Protein AF-A0A7J9BNS8-F1 (afdb_monomer_lite)

Radius of gyration: 19.39 Å; chains: 1; bounding box: 52×42×49 Å

Secondary structure (DSSP, 8-state):
-PPP-EEEE--SSHHHHHHHHHHHHHHTTT-EEEEEEHHHHHT-SS-GGGGT--EEEE--S-TT---TTS-HHHHHHHHHHHHHHHHHHHHHHHHHTT----EEEE-S-------------S--TT-EE--TTS--EEGGGS-GGGSTT---TTTTHHHHHHHHHHHHSSS-EEEESS-HHHHHHHHTS-TT-EEEE------GGGS--

Structure (mmCIF, N/CA/C/O backbone):
data_AF-A0A7J9BNS8-F1
#
_entry.id   AF-A0A7J9BNS8-F1
#
loop_
_atom_site.group_PDB
_atom_site.id
_atom_site.type_symbol
_atom_site.label_atom_id
_atom_site.label_alt_id
_atom_site.label_comp_id
_atom_site.label_asym_id
_atom_site.label_entity_id
_atom_site.label_seq_id
_atom_site.pdbx_PDB_ins_code
_atom_site.Cartn_x
_atom_site.Cartn_y
_atom_site.Cartn_z
_atom_site.occupancy
_atom_site.B_iso_or_equiv
_atom_site.auth_seq_id
_atom_site.auth_comp_id
_atom_site.auth_asym_id
_atom_site.auth_atom_id
_atom_site.pdbx_PDB_model_num
ATOM 1 N N . PRO A 1 1 ? -11.854 -12.149 21.697 1.00 62.94 1 PRO A N 1
ATOM 2 C CA . PRO A 1 1 ? -10.986 -11.349 20.797 1.00 62.94 1 PRO A CA 1
ATOM 3 C C . PRO A 1 1 ? -11.689 -10.041 20.411 1.00 62.94 1 PRO A C 1
ATOM 5 O O . PRO A 1 1 ? -12.920 -10.038 20.406 1.00 62.94 1 PRO A O 1
ATOM 8 N N . PRO A 1 2 ? -10.952 -8.960 20.107 1.00 75.31 2 PRO A N 1
ATOM 9 C CA . PRO A 1 2 ? -11.530 -7.786 19.456 1.00 75.31 2 PRO A CA 1
ATOM 10 C C . PRO A 1 2 ? -12.045 -8.140 18.051 1.00 75.31 2 PRO A C 1
ATOM 12 O O . PRO A 1 2 ? -11.605 -9.125 17.449 1.00 75.31 2 PRO A O 1
ATOM 15 N N . SER A 1 3 ? -12.970 -7.337 17.525 1.00 88.06 3 SER A N 1
ATOM 16 C CA . SER A 1 3 ? -13.353 -7.398 16.109 1.00 88.06 3 SER A CA 1
ATOM 17 C C . SER A 1 3 ? -12.155 -7.007 15.231 1.00 88.06 3 SER A C 1
ATOM 19 O O . SER A 1 3 ? -11.457 -6.060 15.594 1.00 88.06 3 SER A O 1
ATOM 21 N N . PRO A 1 4 ? -11.901 -7.675 14.089 1.00 93.81 4 PRO A N 1
ATOM 22 C CA . PRO A 1 4 ? -10.764 -7.326 13.246 1.00 93.81 4 PRO A CA 1
ATOM 23 C C . PRO A 1 4 ? -10.885 -5.909 12.674 1.00 93.81 4 PRO A C 1
ATOM 25 O O . PRO A 1 4 ? -11.909 -5.553 12.095 1.00 93.81 4 PRO A O 1
ATOM 28 N N . HIS A 1 5 ? -9.821 -5.121 12.796 1.00 93.50 5 HIS A N 1
ATOM 29 C CA . HIS A 1 5 ? -9.731 -3.763 12.265 1.00 93.50 5 HIS A CA 1
ATOM 30 C C . HIS A 1 5 ? -8.411 -3.608 11.502 1.00 93.50 5 HIS A C 1
ATOM 32 O O . HIS A 1 5 ? -7.328 -3.769 12.065 1.00 93.50 5 HIS A O 1
ATOM 38 N N . PHE A 1 6 ? -8.516 -3.324 10.204 1.00 94.44 6 PHE A N 1
ATOM 39 C CA . PHE A 1 6 ? -7.387 -3.188 9.289 1.00 94.44 6 PHE A CA 1
ATOM 40 C C . PHE A 1 6 ? -7.019 -1.717 9.075 1.00 94.44 6 PHE A C 1
ATOM 42 O O . PHE A 1 6 ? -7.854 -0.928 8.634 1.00 94.44 6 PHE A O 1
ATOM 49 N N . LEU A 1 7 ? -5.759 -1.353 9.308 1.00 93.25 7 LEU A N 1
ATOM 50 C CA . LEU A 1 7 ? -5.202 -0.074 8.868 1.00 93.25 7 LEU A CA 1
ATOM 51 C C . LEU A 1 7 ? -4.511 -0.268 7.515 1.00 93.25 7 LEU A C 1
ATOM 53 O O . LEU A 1 7 ? -3.538 -1.014 7.411 1.00 93.25 7 LEU A O 1
ATOM 57 N N . LEU A 1 8 ? -5.017 0.394 6.477 1.00 93.06 8 LEU A N 1
ATOM 58 C CA . LEU A 1 8 ? -4.458 0.342 5.129 1.00 93.06 8 LEU A CA 1
ATOM 59 C C . LEU A 1 8 ? -3.631 1.593 4.845 1.00 93.06 8 LEU A C 1
ATOM 61 O O . LEU A 1 8 ? -4.178 2.694 4.795 1.00 93.06 8 LEU A O 1
ATOM 65 N N . VAL A 1 9 ? -2.335 1.410 4.605 1.00 90.62 9 VAL A N 1
ATOM 66 C CA . VAL A 1 9 ? -1.387 2.474 4.246 1.00 90.62 9 VAL A CA 1
ATOM 67 C C . VAL A 1 9 ? -1.033 2.336 2.764 1.00 90.62 9 VAL A C 1
ATOM 69 O O . VAL A 1 9 ? -0.726 1.236 2.306 1.00 90.62 9 VAL A O 1
ATOM 72 N N . ALA A 1 10 ? -1.034 3.426 1.996 1.00 88.50 10 ALA A N 1
ATOM 73 C CA . ALA A 1 10 ? -0.536 3.401 0.616 1.00 88.50 10 ALA A CA 1
ATOM 74 C C . ALA A 1 10 ? 0.463 4.526 0.343 1.00 88.50 10 ALA A C 1
ATOM 76 O O . ALA A 1 10 ? 0.282 5.649 0.807 1.00 88.50 10 ALA A O 1
ATOM 77 N N . SER A 1 11 ? 1.479 4.230 -0.469 1.00 83.88 11 SER A N 1
ATOM 78 C CA . SER A 1 11 ? 2.387 5.229 -1.037 1.00 83.88 11 SER A CA 1
ATOM 79 C C . SER A 1 11 ? 1.584 6.324 -1.771 1.00 83.88 11 SER A C 1
ATOM 81 O O . SER A 1 11 ? 0.593 5.990 -2.434 1.00 83.88 11 SER A O 1
ATOM 83 N N . PRO A 1 12 ? 1.968 7.615 -1.687 1.00 84.69 12 PRO A N 1
ATOM 84 C CA . PRO A 1 12 ? 1.204 8.751 -2.222 1.00 84.69 12 PRO A CA 1
ATOM 85 C C . PRO A 1 12 ? 1.279 8.890 -3.759 1.00 84.69 12 PRO A C 1
ATOM 87 O O . PRO A 1 12 ? 1.323 9.984 -4.324 1.00 84.69 12 PRO A O 1
ATOM 90 N N . ALA A 1 13 ? 1.266 7.769 -4.478 1.00 83.94 13 ALA A N 1
ATOM 91 C CA . ALA A 1 13 ? 1.253 7.690 -5.931 1.00 83.94 13 ALA A CA 1
ATOM 92 C C . ALA A 1 13 ? 0.017 6.919 -6.421 1.00 83.94 13 ALA A C 1
ATOM 94 O O . ALA A 1 13 ? -0.359 5.882 -5.875 1.00 83.94 13 ALA A O 1
ATOM 95 N N . GLN A 1 14 ? -0.607 7.408 -7.497 1.00 82.38 14 GLN A N 1
ATOM 96 C CA . GLN A 1 14 ? -1.884 6.898 -8.019 1.00 82.38 14 GLN A CA 1
ATOM 97 C C . GLN A 1 14 ? -1.873 5.387 -8.331 1.00 82.38 14 GLN A C 1
ATOM 99 O O . GLN A 1 14 ? -2.896 4.724 -8.158 1.00 82.38 14 GLN A O 1
ATOM 104 N N . GLY A 1 15 ? -0.719 4.841 -8.737 1.00 82.00 15 GLY A N 1
ATOM 105 C CA . GLY A 1 15 ? -0.524 3.407 -8.979 1.00 82.00 15 GLY A CA 1
ATOM 106 C C . GLY A 1 15 ? -0.636 2.525 -7.728 1.00 82.00 15 GLY A C 1
ATOM 107 O O . GLY A 1 15 ? -1.014 1.368 -7.855 1.00 82.00 15 GLY A O 1
ATOM 108 N N . HIS A 1 16 ? -0.392 3.071 -6.531 1.00 85.19 16 HIS A N 1
ATOM 109 C CA . HIS A 1 16 ? -0.559 2.369 -5.250 1.00 85.19 16 HIS A CA 1
ATOM 110 C C . HIS A 1 16 ? -1.925 2.676 -4.625 1.00 85.19 16 HIS A C 1
ATOM 112 O O . HIS A 1 16 ? -2.621 1.771 -4.171 1.00 85.19 16 HIS A O 1
ATOM 118 N N . ILE A 1 17 ? -2.355 3.942 -4.680 1.00 87.62 17 ILE A N 1
ATOM 119 C CA . ILE A 1 17 ? -3.649 4.390 -4.143 1.00 87.62 17 ILE A CA 1
ATOM 120 C C . ILE A 1 17 ? -4.815 3.609 -4.773 1.00 87.62 17 ILE A C 1
ATOM 122 O O . ILE A 1 17 ? -5.685 3.122 -4.054 1.00 87.62 17 ILE A O 1
ATOM 126 N N . ASN A 1 18 ? -4.848 3.453 -6.102 1.00 88.56 18 ASN A N 1
ATOM 127 C CA . ASN A 1 18 ? -6.002 2.856 -6.785 1.00 88.56 18 ASN A CA 1
ATOM 128 C C . ASN A 1 18 ? -6.234 1.362 -6.459 1.00 88.56 18 ASN A C 1
ATOM 130 O O . ASN A 1 18 ? -7.387 1.026 -6.161 1.00 88.56 18 ASN A O 1
ATOM 134 N N . PRO A 1 19 ? -5.212 0.477 -6.464 1.00 88.75 19 PRO A N 1
ATOM 135 C CA . PRO A 1 19 ? -5.347 -0.902 -5.992 1.00 88.75 19 PRO A CA 1
ATOM 136 C C . PRO A 1 19 ? -5.712 -0.992 -4.508 1.00 88.75 19 PRO A C 1
ATOM 138 O O . PRO A 1 19 ? -6.679 -1.677 -4.166 1.00 88.75 19 PRO A O 1
ATOM 141 N N . THR A 1 20 ? -5.027 -0.252 -3.623 1.00 89.50 20 THR A N 1
ATOM 142 C CA . THR A 1 20 ? -5.328 -0.279 -2.179 1.00 89.50 20 THR A CA 1
ATOM 143 C C . THR A 1 20 ? -6.756 0.196 -1.891 1.00 89.50 20 THR A C 1
ATOM 145 O O . THR A 1 20 ? -7.423 -0.379 -1.034 1.00 89.50 20 THR A O 1
ATOM 148 N N . LEU A 1 21 ? -7.291 1.154 -2.658 1.00 88.94 21 LEU A N 1
ATOM 149 C CA . LEU A 1 21 ? -8.699 1.564 -2.584 1.00 88.94 21 LEU A CA 1
ATOM 150 C C . LEU A 1 21 ? -9.697 0.520 -3.104 1.00 88.94 21 LEU A C 1
ATOM 152 O O . LEU A 1 21 ? -10.857 0.573 -2.693 1.00 88.94 21 LEU A O 1
ATOM 156 N N . GLN A 1 22 ? -9.319 -0.404 -3.997 1.00 89.88 22 GLN A N 1
ATOM 157 C CA . GLN A 1 22 ? -10.201 -1.538 -4.305 1.00 89.88 22 GLN A CA 1
ATOM 158 C C . GLN A 1 22 ? -10.144 -2.554 -3.166 1.00 89.88 22 GLN A C 1
ATOM 160 O O . GLN A 1 22 ? -11.193 -2.898 -2.629 1.00 89.88 22 GLN A O 1
ATOM 165 N N . PHE A 1 23 ? -8.940 -2.939 -2.724 1.00 91.50 23 PHE A N 1
ATOM 166 C CA . PHE A 1 23 ? -8.736 -3.865 -1.604 1.00 91.50 23 PHE A CA 1
ATOM 167 C C . PHE A 1 23 ? -9.504 -3.426 -0.346 1.00 91.50 23 PHE A C 1
ATOM 169 O O . PHE A 1 23 ? -10.253 -4.209 0.237 1.00 91.50 23 PHE A O 1
ATOM 176 N N . ALA A 1 24 ? -9.442 -2.134 -0.010 1.00 91.19 24 ALA A N 1
ATOM 177 C CA . ALA A 1 24 ? -10.189 -1.527 1.088 1.00 91.19 24 ALA A CA 1
ATOM 178 C C . ALA A 1 24 ? -11.699 -1.812 1.046 1.00 91.19 24 ALA A C 1
ATOM 180 O O . ALA A 1 24 ? -12.298 -2.073 2.088 1.00 91.19 24 ALA A O 1
ATOM 181 N N . LYS A 1 25 ? -12.326 -1.821 -0.138 1.00 89.81 25 LYS A N 1
ATOM 182 C CA . LYS A 1 25 ? -13.776 -2.055 -0.285 1.00 89.81 25 LYS A CA 1
ATOM 183 C C . LYS A 1 25 ? -14.188 -3.464 0.125 1.00 89.81 25 LYS A C 1
ATOM 185 O O . LYS A 1 25 ? -15.285 -3.635 0.653 1.00 89.81 25 LYS A O 1
ATOM 190 N N . HIS A 1 26 ? -13.310 -4.450 -0.059 1.00 90.06 26 HIS A N 1
ATOM 191 C CA . HIS A 1 26 ? -13.546 -5.819 0.401 1.00 90.06 26 HIS A CA 1
ATOM 192 C C . HIS A 1 26 ? -13.503 -5.925 1.937 1.00 90.06 26 HIS A C 1
ATOM 194 O O . HIS A 1 26 ? -14.155 -6.800 2.504 1.00 90.06 26 HIS A O 1
ATOM 200 N N . LEU A 1 27 ? -12.817 -4.998 2.619 1.00 92.00 27 LEU A N 1
ATOM 201 C CA . LEU A 1 27 ? -12.670 -4.974 4.078 1.00 92.00 27 LEU A CA 1
ATOM 202 C C . LEU A 1 27 ? -13.696 -4.085 4.814 1.00 92.00 27 LEU A C 1
ATOM 204 O O . LEU A 1 27 ? -13.803 -4.193 6.035 1.00 92.00 27 LEU A O 1
ATOM 208 N N . ILE A 1 28 ? -14.499 -3.263 4.115 1.00 91.06 28 ILE A N 1
ATOM 209 C CA . ILE A 1 28 ? -15.491 -2.340 4.729 1.00 91.06 28 ILE A CA 1
ATOM 210 C C . ILE A 1 28 ? -16.442 -3.049 5.708 1.00 91.06 28 ILE A C 1
ATOM 212 O O . ILE A 1 28 ? -16.772 -2.497 6.753 1.00 91.06 28 ILE A O 1
ATOM 216 N N . ARG A 1 29 ? -16.872 -4.279 5.398 1.00 90.06 29 ARG A N 1
ATOM 217 C CA . ARG A 1 29 ? -17.781 -5.062 6.261 1.00 90.06 29 ARG A CA 1
ATOM 218 C C . ARG A 1 29 ? -17.097 -5.756 7.442 1.00 90.06 29 ARG A C 1
ATOM 220 O O . ARG A 1 29 ? -17.798 -6.277 8.301 1.00 90.06 29 ARG A O 1
ATOM 227 N N . ILE A 1 30 ? -15.767 -5.805 7.454 1.00 91.56 30 ILE A N 1
ATOM 228 C CA . ILE A 1 30 ? -14.974 -6.430 8.517 1.00 91.56 30 ILE A CA 1
ATOM 229 C C . ILE A 1 30 ? -14.548 -5.353 9.523 1.00 91.56 30 ILE A C 1
ATOM 231 O O . ILE A 1 30 ? -14.778 -5.509 10.717 1.00 91.56 30 ILE A O 1
ATOM 235 N N . GLY A 1 31 ? -14.009 -4.242 9.015 1.00 92.38 31 GLY A N 1
ATOM 236 C CA . GLY A 1 31 ? -13.508 -3.109 9.791 1.00 92.38 31 GLY A CA 1
ATOM 237 C C . GLY A 1 31 ? -12.208 -2.601 9.175 1.00 92.38 31 GLY A C 1
ATOM 238 O O . GLY A 1 31 ? -11.206 -3.312 9.178 1.00 92.38 31 GLY A O 1
ATOM 239 N N . VAL A 1 32 ? -12.204 -1.391 8.609 1.00 94.50 32 VAL A N 1
ATOM 240 C CA . VAL A 1 32 ? -11.039 -0.867 7.879 1.00 94.50 32 VAL A CA 1
ATOM 241 C C . VAL A 1 32 ? -10.946 0.657 7.940 1.00 94.50 32 VAL A C 1
ATOM 243 O O . VAL A 1 32 ? -11.954 1.347 7.798 1.00 94.50 32 VAL A O 1
ATOM 246 N N . THR A 1 33 ? -9.726 1.169 8.080 1.00 94.25 33 THR A N 1
ATOM 247 C CA . THR A 1 33 ? -9.377 2.587 7.939 1.00 94.25 33 THR A CA 1
ATOM 248 C C . THR A 1 33 ? -8.291 2.733 6.878 1.00 94.25 33 THR A C 1
ATOM 250 O O . THR A 1 33 ? -7.272 2.050 6.943 1.00 94.25 33 THR A O 1
ATOM 253 N N . PHE A 1 34 ? -8.486 3.615 5.896 1.00 93.38 34 PHE A N 1
ATOM 254 C CA . PHE A 1 34 ? -7.457 3.957 4.909 1.00 93.38 34 PHE A CA 1
ATOM 255 C C . PHE A 1 34 ? -6.745 5.244 5.336 1.00 93.38 34 PHE A C 1
ATOM 257 O O . PHE A 1 34 ? -7.389 6.286 5.458 1.00 93.38 34 PHE A O 1
ATOM 264 N N . ILE A 1 35 ? -5.433 5.178 5.565 1.00 92.56 35 ILE A N 1
ATOM 265 C CA . ILE A 1 35 ? -4.594 6.327 5.926 1.00 92.56 35 ILE A CA 1
ATOM 266 C C . ILE A 1 35 ? -3.718 6.733 4.732 1.00 92.56 35 ILE A C 1
ATOM 268 O O . ILE A 1 35 ? -3.078 5.896 4.089 1.00 92.56 35 ILE A O 1
ATOM 272 N N . ASN A 1 36 ? -3.710 8.025 4.403 1.00 92.06 36 ASN A N 1
ATOM 273 C CA . ASN A 1 36 ? -2.843 8.597 3.368 1.00 92.06 36 ASN A CA 1
ATOM 274 C C . ASN A 1 36 ? -2.644 10.104 3.593 1.00 92.06 36 ASN A C 1
ATOM 276 O O . ASN A 1 36 ? -3.390 10.718 4.359 1.00 92.06 36 ASN A O 1
ATOM 280 N N . CYS A 1 37 ? -1.670 10.718 2.925 1.00 92.06 37 CYS A N 1
ATOM 281 C CA . CYS A 1 37 ? -1.411 12.141 3.106 1.00 92.06 37 CYS A CA 1
ATOM 282 C C . CYS A 1 37 ? -2.467 13.040 2.426 1.00 92.06 37 CYS A C 1
ATOM 284 O O . CYS A 1 37 ? -3.233 12.616 1.550 1.00 92.06 37 CYS A O 1
ATOM 286 N N . ILE A 1 38 ? -2.516 14.310 2.832 1.00 92.25 38 ILE A N 1
ATOM 287 C CA . ILE A 1 38 ? -3.419 15.323 2.264 1.00 92.25 38 ILE A CA 1
ATOM 288 C C . ILE A 1 38 ? -3.092 15.574 0.783 1.00 92.25 38 ILE A C 1
ATOM 290 O O . ILE A 1 38 ? -4.013 15.609 -0.035 1.00 92.25 38 ILE A O 1
ATOM 294 N N . SER A 1 39 ? -1.809 15.631 0.412 1.00 88.88 39 SER A N 1
ATOM 295 C CA . SER A 1 39 ? -1.375 15.812 -0.983 1.00 88.88 39 SER A CA 1
ATOM 296 C C . SER A 1 39 ? -1.878 14.682 -1.905 1.00 88.88 39 SER A C 1
ATOM 298 O O . SER A 1 39 ? -2.370 14.926 -3.013 1.00 88.88 39 SER A O 1
ATOM 300 N N . ALA A 1 40 ? -1.875 13.434 -1.421 1.00 87.19 40 ALA A N 1
ATOM 301 C CA . ALA A 1 40 ? -2.470 12.288 -2.106 1.00 87.19 40 ALA A CA 1
ATOM 302 C C . ALA A 1 40 ? -4.002 12.377 -2.177 1.00 87.19 40 ALA A C 1
ATOM 304 O O . ALA A 1 40 ? -4.585 12.044 -3.212 1.00 87.19 40 ALA A O 1
ATOM 305 N N . ARG A 1 41 ? -4.670 12.868 -1.122 1.00 83.94 41 ARG A N 1
ATOM 306 C CA . ARG A 1 41 ? -6.128 13.092 -1.115 1.00 83.94 41 ARG A CA 1
ATOM 307 C C . ARG A 1 41 ? -6.559 14.068 -2.205 1.00 83.94 41 ARG A C 1
ATOM 309 O O . ARG A 1 41 ? -7.527 13.776 -2.905 1.00 83.94 41 ARG A O 1
ATOM 316 N N . SER A 1 42 ? -5.829 15.165 -2.391 1.00 77.75 42 SER A N 1
ATOM 317 C CA . SER A 1 42 ? -6.083 16.160 -3.445 1.00 77.75 42 SER A CA 1
ATOM 318 C C . SER A 1 42 ? -5.973 15.584 -4.865 1.00 77.75 42 SER A C 1
ATOM 320 O O . SER A 1 42 ? -6.545 16.133 -5.804 1.00 77.75 42 SER A O 1
ATOM 322 N N . ARG A 1 43 ? -5.293 14.440 -5.030 1.00 76.00 43 ARG A N 1
ATOM 323 C CA . ARG A 1 43 ? -5.125 13.718 -6.304 1.00 76.00 43 ARG A CA 1
ATOM 324 C C . ARG A 1 43 ? -6.146 12.588 -6.515 1.00 76.00 43 ARG A C 1
ATOM 326 O O . ARG A 1 43 ? -6.147 11.962 -7.574 1.00 76.00 43 ARG A O 1
ATOM 333 N N . MET A 1 44 ? -7.030 12.314 -5.550 1.00 78.06 44 MET A N 1
ATOM 334 C CA . MET A 1 44 ? -8.083 11.299 -5.682 1.00 78.06 44 MET A CA 1
ATOM 335 C C . MET A 1 44 ? -9.333 11.870 -6.367 1.00 78.06 44 MET A C 1
ATOM 337 O O . MET A 1 44 ? -10.025 12.719 -5.814 1.00 78.06 44 MET A O 1
ATOM 341 N N . THR A 1 45 ? -9.699 11.331 -7.536 1.00 70.12 45 THR A N 1
ATOM 342 C CA . THR A 1 45 ? -10.893 11.762 -8.302 1.00 70.12 45 THR A CA 1
ATOM 343 C C . THR A 1 45 ? -12.229 11.494 -7.597 1.00 70.12 45 THR A C 1
ATOM 345 O O . THR A 1 45 ? -13.263 12.019 -8.011 1.00 70.12 45 THR A O 1
ATOM 348 N N . LYS A 1 46 ? -12.228 10.679 -6.534 1.00 69.56 46 LYS A N 1
ATOM 349 C CA . LYS A 1 46 ? -13.354 10.463 -5.617 1.00 69.56 46 LYS A CA 1
ATOM 350 C C . LYS A 1 46 ? -12.812 10.366 -4.191 1.00 69.56 46 LYS A C 1
ATOM 352 O O . LYS A 1 46 ? -11.951 9.535 -3.922 1.00 69.56 46 LYS A O 1
ATOM 357 N N . VAL A 1 47 ? -13.335 11.177 -3.270 1.00 66.31 47 VAL A N 1
ATOM 358 C CA . VAL A 1 47 ? -12.950 11.124 -1.846 1.00 66.31 47 VAL A CA 1
ATOM 359 C C . VAL A 1 47 ? -13.380 9.769 -1.255 1.00 66.31 47 VAL A C 1
ATOM 361 O O . VAL A 1 47 ? -14.560 9.434 -1.393 1.00 66.31 47 VAL A O 1
ATOM 364 N N . PRO A 1 48 ? -12.508 8.991 -0.579 1.00 69.75 48 PRO A N 1
ATOM 365 C CA . PRO A 1 48 ? -12.847 7.629 -0.136 1.00 69.75 48 PRO A CA 1
ATOM 366 C C . PRO A 1 48 ? -14.041 7.561 0.826 1.00 69.75 48 PRO A C 1
ATOM 368 O O . PRO A 1 48 ? -14.873 6.659 0.727 1.00 69.75 48 PRO A O 1
ATOM 371 N N . THR A 1 49 ? -14.198 8.577 1.680 1.00 66.62 49 THR A N 1
ATOM 372 C CA . THR A 1 49 ? -15.323 8.727 2.620 1.00 66.62 49 THR A CA 1
ATOM 373 C C . THR A 1 49 ? -16.689 8.653 1.927 1.00 66.62 49 THR A C 1
ATOM 375 O O . THR A 1 49 ? -17.636 8.106 2.486 1.00 66.62 49 THR A O 1
ATOM 378 N N . ALA A 1 50 ? -16.793 9.115 0.674 1.00 61.91 50 ALA A N 1
ATOM 379 C CA . ALA A 1 50 ? -18.026 9.050 -0.114 1.00 61.91 50 ALA A CA 1
ATOM 380 C C . ALA A 1 50 ? -18.378 7.629 -0.615 1.00 61.91 50 ALA A C 1
ATOM 382 O O . ALA A 1 50 ? -19.400 7.451 -1.269 1.00 61.91 50 ALA A O 1
ATOM 383 N N . GLN A 1 51 ? -17.540 6.620 -0.348 1.00 71.50 51 GLN A N 1
ATOM 384 C CA . GLN A 1 51 ? -17.843 5.196 -0.559 1.00 71.50 51 GLN A CA 1
ATOM 385 C C . GLN A 1 51 ? -18.061 4.431 0.763 1.00 71.50 51 GLN A C 1
ATOM 387 O O . GLN A 1 51 ? -18.094 3.203 0.751 1.00 71.50 51 GLN A O 1
ATOM 392 N N . GLY A 1 52 ? -18.186 5.124 1.902 1.00 82.31 52 GLY A N 1
ATOM 393 C CA . GLY A 1 52 ? -18.310 4.484 3.218 1.00 82.31 52 GLY A CA 1
ATOM 394 C C . GLY A 1 52 ? -17.002 3.891 3.757 1.00 82.31 52 GLY A C 1
ATOM 395 O O . GLY A 1 52 ? -17.036 3.124 4.712 1.00 82.31 52 GLY A O 1
ATOM 396 N N . LEU A 1 53 ? -15.860 4.243 3.158 1.00 88.38 53 LEU A N 1
ATOM 397 C CA . LEU A 1 53 ? -14.522 3.885 3.628 1.00 88.38 53 LEU A CA 1
ATOM 398 C C . LEU A 1 53 ? -13.993 4.996 4.556 1.00 88.38 53 LEU A C 1
ATOM 400 O O . LEU A 1 53 ? -13.789 6.118 4.074 1.00 88.38 53 LEU A O 1
ATOM 404 N N . PRO A 1 54 ? -13.761 4.730 5.857 1.00 91.25 54 PRO A N 1
ATOM 405 C CA . PRO A 1 54 ? -13.084 5.668 6.746 1.00 91.25 54 PRO A CA 1
ATOM 406 C C . PRO A 1 54 ? -11.734 6.092 6.164 1.00 91.25 54 PRO A C 1
ATOM 408 O O . PRO A 1 54 ? -10.924 5.250 5.769 1.00 91.25 54 PRO A O 1
ATOM 411 N N . PHE A 1 55 ? -11.511 7.405 6.091 1.00 90.81 55 PHE A N 1
ATOM 412 C CA . PHE A 1 55 ? -10.285 7.987 5.557 1.00 90.81 55 PHE A CA 1
ATOM 413 C C . PHE A 1 55 ? -9.626 8.885 6.595 1.00 90.81 55 PHE A C 1
ATOM 415 O O . PHE A 1 55 ? -10.247 9.845 7.057 1.00 90.81 55 PHE A O 1
ATOM 422 N N . LEU A 1 56 ? -8.369 8.587 6.905 1.00 92.38 56 LEU A N 1
ATOM 423 C CA . LEU A 1 56 ? -7.539 9.345 7.826 1.00 92.38 56 LEU A CA 1
ATOM 424 C C . LEU A 1 56 ? -6.484 10.134 7.027 1.00 92.38 56 LEU A C 1
ATOM 426 O O . LEU A 1 56 ? -5.514 9.540 6.552 1.00 92.38 56 LEU A O 1
ATOM 430 N N . PRO A 1 57 ? -6.669 11.452 6.827 1.00 93.50 57 PRO A N 1
ATOM 431 C CA . PRO A 1 57 ? -5.632 12.309 6.268 1.00 93.50 57 PRO A CA 1
ATOM 432 C C . PRO A 1 57 ? -4.529 12.575 7.302 1.00 93.50 57 PRO A C 1
ATOM 434 O O . PRO A 1 57 ? -4.831 12.840 8.463 1.00 93.50 57 PRO A O 1
ATOM 437 N N . PHE A 1 58 ? -3.275 12.619 6.858 1.00 94.56 58 PHE A N 1
ATOM 438 C CA . PHE A 1 58 ? -2.166 13.227 7.606 1.00 94.56 58 PHE A CA 1
ATOM 439 C C . PHE A 1 58 ? -1.389 14.214 6.723 1.00 94.56 58 PHE A C 1
ATOM 441 O O . PHE A 1 58 ? -1.510 14.175 5.500 1.00 94.56 58 PHE A O 1
ATOM 448 N N . SER A 1 59 ? -0.611 15.116 7.321 1.00 95.19 59 SER A N 1
ATOM 449 C CA . SER A 1 59 ? 0.258 16.015 6.550 1.00 95.19 59 SER A CA 1
ATOM 450 C C . SER A 1 59 ? 1.542 15.289 6.153 1.00 95.19 59 SER A C 1
ATOM 452 O O . SER A 1 59 ? 2.169 14.691 7.022 1.00 95.19 59 SER A O 1
ATOM 454 N N . ASP A 1 60 ? 1.974 15.352 4.892 1.00 93.06 60 ASP A N 1
ATOM 455 C CA . ASP A 1 60 ? 3.325 14.903 4.490 1.00 93.06 60 ASP A CA 1
ATOM 456 C C . ASP A 1 60 ? 4.359 16.045 4.506 1.00 93.06 60 ASP A C 1
ATOM 458 O O . ASP A 1 60 ? 5.521 15.839 4.171 1.00 93.06 60 ASP A O 1
ATOM 462 N N . GLY A 1 61 ? 3.949 17.242 4.944 1.00 94.25 61 GLY A N 1
ATOM 463 C CA . GLY A 1 61 ? 4.737 18.475 4.868 1.00 94.25 61 GLY A CA 1
ATOM 464 C C . GLY A 1 61 ? 4.627 19.192 3.518 1.00 94.25 61 GLY A C 1
ATOM 465 O O . GLY A 1 61 ? 5.085 20.324 3.402 1.00 94.25 61 GLY A O 1
ATOM 466 N N . TYR A 1 62 ? 3.986 18.566 2.526 1.00 93.75 62 TYR A N 1
ATOM 467 C CA . TYR A 1 62 ? 3.869 19.019 1.141 1.00 93.75 62 TYR A CA 1
ATOM 468 C C . TYR A 1 62 ? 2.400 18.939 0.696 1.00 93.75 62 TYR A C 1
ATOM 470 O O . TYR A 1 62 ? 2.079 18.439 -0.382 1.00 93.75 62 TYR A O 1
ATOM 478 N N . ASP A 1 63 ? 1.488 19.426 1.542 1.00 92.62 63 ASP A N 1
ATOM 479 C CA . ASP A 1 63 ? 0.042 19.201 1.409 1.00 92.62 63 ASP A CA 1
ATOM 480 C C . ASP A 1 63 ? -0.571 19.817 0.130 1.00 92.62 63 ASP A C 1
ATOM 482 O O . ASP A 1 63 ? -1.544 19.278 -0.405 1.00 92.62 63 ASP A O 1
ATOM 486 N N . ASP A 1 64 ? 0.050 20.874 -0.410 1.00 90.19 64 ASP A N 1
ATOM 487 C CA . ASP A 1 64 ? -0.260 21.486 -1.717 1.00 90.19 64 ASP A CA 1
ATOM 488 C C . ASP A 1 64 ? 0.307 20.701 -2.929 1.00 90.19 64 ASP A C 1
ATOM 490 O O . ASP A 1 64 ? -0.037 20.976 -4.081 1.00 90.19 64 ASP A O 1
ATOM 494 N N . GLY A 1 65 ? 1.143 19.688 -2.681 1.00 88.31 65 GLY A N 1
ATOM 495 C CA . GLY A 1 65 ? 1.734 18.776 -3.662 1.00 88.31 65 GLY A CA 1
ATOM 496 C C . GLY A 1 65 ? 3.214 19.040 -3.969 1.00 88.31 65 GLY A C 1
ATOM 497 O O . GLY A 1 65 ? 3.617 20.170 -4.233 1.00 88.31 65 GLY A O 1
ATOM 498 N N . PHE A 1 66 ? 4.005 17.961 -4.009 1.00 88.94 66 PHE A N 1
ATOM 499 C CA . PHE A 1 66 ? 5.424 17.956 -4.391 1.00 88.94 66 PHE A CA 1
ATOM 500 C C . PHE A 1 66 ? 5.662 18.492 -5.817 1.00 88.94 66 PHE A C 1
ATOM 502 O O . PHE A 1 66 ? 4.986 18.086 -6.769 1.00 88.94 66 PHE A O 1
ATOM 509 N N . GLN A 1 67 ? 6.658 19.364 -5.972 1.00 89.44 67 GLN A N 1
ATOM 510 C CA . GLN A 1 67 ? 7.030 20.044 -7.215 1.00 89.44 67 GLN A CA 1
ATOM 511 C C . GLN A 1 67 ? 8.379 19.556 -7.763 1.00 89.44 67 GLN A C 1
ATOM 513 O O . GLN A 1 67 ? 9.260 19.126 -7.030 1.00 89.44 67 GLN A O 1
ATOM 518 N N . LEU A 1 68 ? 8.614 19.728 -9.071 1.00 84.38 68 LEU A N 1
ATOM 519 C CA . LEU A 1 68 ? 9.869 19.331 -9.746 1.00 84.38 68 LEU A CA 1
ATOM 520 C C . LEU A 1 68 ? 11.155 20.030 -9.245 1.00 84.38 68 LEU A C 1
ATOM 522 O O . LEU A 1 68 ? 12.239 19.733 -9.742 1.00 84.38 68 LEU A O 1
ATOM 526 N N . ARG A 1 69 ? 11.031 21.008 -8.343 1.00 88.69 69 ARG A N 1
ATOM 527 C CA . ARG A 1 69 ? 12.136 21.793 -7.767 1.00 88.69 69 ARG A CA 1
ATOM 528 C C . ARG A 1 69 ? 12.471 21.376 -6.337 1.00 88.69 69 ARG A C 1
ATOM 530 O O . ARG A 1 69 ? 13.447 21.881 -5.790 1.00 88.69 69 ARG A O 1
ATOM 537 N N . ASP A 1 70 ? 11.641 20.528 -5.744 1.00 90.00 70 ASP A N 1
ATOM 538 C CA . ASP A 1 70 ? 11.699 20.206 -4.331 1.00 90.00 70 ASP A CA 1
ATOM 539 C C . ASP A 1 70 ? 12.763 19.140 -4.064 1.00 90.00 70 ASP A C 1
ATOM 541 O O . ASP A 1 70 ? 13.013 18.255 -4.886 1.00 90.00 70 ASP A O 1
ATOM 545 N N . ASP A 1 71 ? 13.380 19.215 -2.888 1.00 90.12 71 ASP A N 1
ATOM 546 C CA . ASP A 1 71 ? 14.309 18.192 -2.424 1.00 90.12 71 ASP A CA 1
ATOM 547 C C . ASP A 1 71 ? 13.538 16.888 -2.145 1.00 90.12 71 ASP A C 1
ATOM 549 O O . ASP A 1 71 ? 12.671 16.825 -1.267 1.00 90.12 71 ASP A O 1
ATOM 553 N N . ILE A 1 72 ? 13.832 15.854 -2.937 1.00 85.25 72 ILE A N 1
ATOM 554 C CA . ILE A 1 72 ? 13.163 14.553 -2.860 1.00 85.25 72 ILE A CA 1
ATOM 555 C C . ILE A 1 72 ? 13.575 13.751 -1.623 1.00 85.25 72 ILE A C 1
ATOM 557 O O . ILE A 1 72 ? 12.752 13.015 -1.080 1.00 85.25 72 ILE A O 1
ATOM 561 N N . ASP A 1 73 ? 14.803 13.924 -1.133 1.00 84.62 73 ASP A N 1
ATOM 562 C CA . ASP A 1 73 ? 15.280 13.240 0.067 1.00 84.62 73 ASP A CA 1
ATOM 563 C C . ASP A 1 73 ? 14.678 13.904 1.319 1.00 84.62 73 ASP A C 1
ATOM 565 O O . ASP A 1 73 ? 14.275 13.214 2.261 1.00 84.62 73 ASP A O 1
ATOM 569 N N . HIS A 1 74 ? 14.484 15.231 1.298 1.00 89.75 74 HIS A N 1
ATOM 570 C CA . HIS A 1 74 ? 13.699 15.936 2.317 1.00 89.75 74 HIS A CA 1
ATOM 571 C C . HIS A 1 74 ? 12.218 15.522 2.301 1.00 89.75 74 HIS A C 1
ATOM 573 O O . HIS A 1 74 ? 11.677 15.203 3.362 1.00 89.75 74 HIS A O 1
ATOM 579 N N . TYR A 1 75 ? 11.586 15.445 1.121 1.00 89.31 75 TYR A N 1
ATOM 580 C CA . TYR A 1 75 ? 10.201 14.976 0.973 1.00 89.31 75 TYR A CA 1
ATOM 581 C C . TYR A 1 75 ? 10.003 13.572 1.552 1.00 89.31 75 TYR A C 1
ATOM 583 O O . TYR A 1 75 ? 9.115 13.354 2.377 1.00 89.31 75 TYR A O 1
ATOM 591 N N . LEU A 1 76 ? 10.859 12.619 1.169 1.00 85.38 76 LEU A N 1
ATOM 592 C CA . LEU A 1 76 ? 10.792 11.243 1.664 1.00 85.38 76 LEU A CA 1
ATOM 593 C C . LEU A 1 76 ? 11.044 11.165 3.180 1.00 85.38 76 LEU A C 1
ATOM 595 O O . LEU A 1 76 ? 10.422 10.345 3.858 1.00 85.38 76 LEU A O 1
ATOM 599 N N . SER A 1 77 ? 11.901 12.033 3.728 1.00 86.62 77 SER A N 1
ATOM 600 C CA . SER A 1 77 ? 12.154 12.131 5.170 1.00 86.62 77 SER A CA 1
ATOM 601 C C . SER A 1 77 ? 10.932 12.642 5.949 1.00 86.62 77 SER A C 1
ATOM 603 O O . SER A 1 77 ? 10.501 11.993 6.906 1.00 86.62 77 SER A O 1
ATOM 605 N N . GLU A 1 78 ? 10.310 13.744 5.516 1.00 92.38 78 GLU A N 1
ATOM 606 C CA . GLU A 1 78 ? 9.114 14.298 6.172 1.00 92.38 78 GLU A CA 1
ATOM 607 C C . GLU A 1 78 ? 7.893 13.379 6.027 1.00 92.38 78 GLU A C 1
ATOM 609 O O . GLU A 1 78 ? 7.194 13.144 7.017 1.00 92.38 78 GLU A O 1
ATOM 614 N N . LEU A 1 79 ? 7.691 12.767 4.854 1.00 89.94 79 LEU A N 1
ATOM 615 C CA . LEU A 1 79 ? 6.671 11.737 4.633 1.00 89.94 79 LEU A CA 1
ATOM 616 C C . LEU A 1 79 ? 6.863 10.545 5.588 1.00 89.94 79 LEU A C 1
ATOM 618 O O . LEU A 1 79 ? 5.896 10.086 6.203 1.00 89.94 79 LEU A O 1
ATOM 622 N N . ARG A 1 80 ? 8.105 10.062 5.764 1.00 85.19 80 ARG A N 1
ATOM 623 C CA . ARG A 1 80 ? 8.431 8.963 6.692 1.00 85.19 80 ARG A CA 1
ATOM 624 C C . ARG A 1 80 ? 8.180 9.357 8.147 1.00 85.19 80 ARG A C 1
ATOM 626 O O . ARG A 1 80 ? 7.624 8.555 8.898 1.00 85.19 80 ARG A O 1
ATOM 633 N N . ARG A 1 81 ? 8.591 10.562 8.553 1.00 91.38 81 ARG A N 1
ATOM 634 C CA . ARG A 1 81 ? 8.455 11.054 9.931 1.00 91.38 81 ARG A CA 1
ATOM 635 C C . ARG A 1 81 ? 6.983 11.255 10.302 1.00 91.38 81 ARG A C 1
ATOM 637 O O . ARG A 1 81 ? 6.496 10.606 11.225 1.00 91.38 81 ARG A O 1
ATOM 644 N N . ARG A 1 82 ? 6.260 12.068 9.528 1.00 93.69 82 ARG A N 1
ATOM 645 C CA . ARG A 1 82 ? 4.850 12.410 9.781 1.00 93.69 82 ARG A CA 1
ATOM 646 C C . ARG A 1 82 ? 3.915 11.217 9.598 1.00 93.69 82 ARG A C 1
ATOM 648 O O . ARG A 1 82 ? 2.950 11.076 10.342 1.00 93.69 82 ARG A O 1
ATOM 655 N N . GLY A 1 83 ? 4.228 10.316 8.663 1.00 90.19 83 GLY A N 1
ATOM 656 C CA . GLY A 1 83 ? 3.508 9.053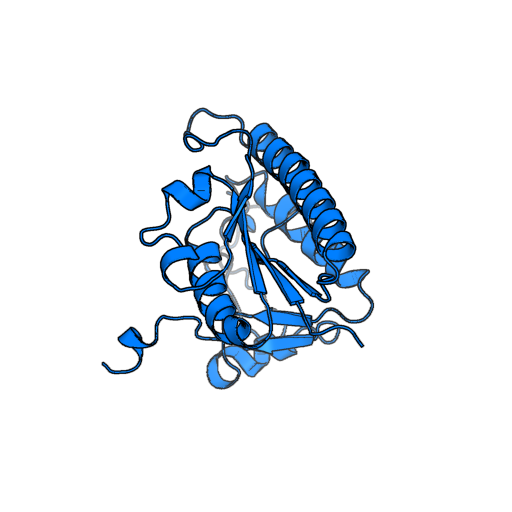 8.505 1.00 90.19 83 GLY A CA 1
ATOM 657 C C . GLY A 1 83 ? 3.630 8.150 9.736 1.00 90.19 83 GLY A C 1
ATOM 658 O O . GLY A 1 83 ? 2.628 7.599 10.186 1.00 90.19 83 GLY A O 1
ATOM 659 N N . LYS A 1 84 ? 4.827 8.036 10.334 1.00 90.38 84 LYS A N 1
ATOM 660 C CA . LYS A 1 84 ? 5.019 7.293 11.594 1.00 90.38 84 LYS A CA 1
ATOM 661 C C . LYS A 1 84 ? 4.287 7.943 12.770 1.00 90.38 84 LYS A C 1
ATOM 663 O O . LYS A 1 84 ? 3.665 7.224 13.547 1.00 90.38 84 LYS A O 1
ATOM 668 N N . GLU A 1 85 ? 4.336 9.269 12.880 1.00 92.00 85 GLU A N 1
ATOM 669 C CA . GLU A 1 85 ? 3.617 10.037 13.908 1.00 92.00 85 GLU A CA 1
ATOM 670 C C . GLU A 1 85 ? 2.102 9.788 13.818 1.00 92.00 85 GLU A C 1
ATOM 672 O O . GLU A 1 85 ? 1.517 9.254 14.759 1.00 92.00 85 GLU A O 1
ATOM 677 N N . ALA A 1 86 ? 1.492 10.029 12.653 1.00 93.31 86 ALA A N 1
ATOM 678 C CA . ALA A 1 86 ? 0.052 9.858 12.446 1.00 93.31 86 ALA A CA 1
ATOM 679 C C . ALA A 1 86 ? -0.436 8.405 12.619 1.00 93.31 86 ALA A C 1
ATOM 681 O O . ALA A 1 86 ? -1.537 8.180 13.124 1.00 93.31 86 ALA A O 1
ATOM 682 N N . ILE A 1 87 ? 0.371 7.405 12.235 1.00 93.50 87 ILE A N 1
ATOM 683 C CA . ILE A 1 87 ? 0.057 5.993 12.506 1.00 93.50 87 ILE A CA 1
ATOM 684 C C . ILE A 1 87 ? 0.101 5.721 14.015 1.00 93.50 87 ILE A C 1
ATOM 686 O O . ILE A 1 87 ? -0.835 5.128 14.542 1.00 93.50 87 ILE A O 1
ATOM 690 N N . SER A 1 88 ? 1.142 6.168 14.723 1.00 92.44 88 SER A N 1
ATOM 691 C CA . SER A 1 88 ? 1.292 5.951 16.171 1.00 92.44 88 SER A CA 1
ATOM 692 C C . SER A 1 88 ? 0.160 6.602 16.981 1.00 92.44 88 SER A C 1
ATOM 694 O O . SER A 1 88 ? -0.436 5.971 17.860 1.00 92.44 88 SER A O 1
ATOM 696 N N . GLU A 1 89 ? -0.199 7.840 16.634 1.00 94.00 89 GLU A N 1
ATOM 697 C CA . GLU A 1 89 ? -1.331 8.565 17.219 1.00 94.00 89 GLU A CA 1
ATOM 698 C C . GLU A 1 89 ? -2.658 7.832 16.980 1.00 94.00 89 GLU A C 1
ATOM 700 O O . GLU A 1 89 ? -3.433 7.646 17.921 1.00 94.00 89 GLU A O 1
ATOM 705 N N . PHE A 1 90 ? -2.903 7.350 15.756 1.00 94.44 90 PHE A N 1
ATOM 706 C CA . PHE A 1 90 ? -4.127 6.616 15.428 1.00 94.44 90 PHE A CA 1
ATOM 707 C C . PHE A 1 90 ? -4.215 5.244 16.100 1.00 94.44 90 PHE A C 1
ATOM 709 O O . PHE A 1 90 ? -5.279 4.880 16.592 1.00 94.44 90 PHE A O 1
ATOM 716 N N . LEU A 1 91 ? -3.120 4.480 16.165 1.00 92.25 91 LEU A N 1
ATOM 717 C CA . LEU A 1 91 ? -3.093 3.214 16.905 1.00 92.25 91 LEU A CA 1
ATOM 718 C C . LEU A 1 91 ? -3.460 3.454 18.377 1.00 92.25 91 LEU A C 1
ATOM 720 O O . LEU A 1 91 ? -4.310 2.755 18.929 1.00 92.25 91 LEU A O 1
ATOM 724 N N . THR A 1 92 ? -2.893 4.506 18.972 1.00 95.00 92 THR A N 1
ATOM 725 C CA . THR A 1 92 ? -3.163 4.908 20.358 1.00 95.00 92 THR A CA 1
ATOM 726 C C . THR A 1 92 ? -4.613 5.360 20.560 1.00 95.00 92 THR A C 1
ATOM 728 O O . THR A 1 92 ? -5.243 4.970 21.543 1.00 95.00 92 THR A O 1
ATOM 731 N N . SER A 1 93 ? -5.192 6.163 19.659 1.00 95.38 93 SER A N 1
ATOM 732 C CA . SER A 1 93 ? -6.594 6.591 19.793 1.00 95.38 93 SER A CA 1
ATOM 733 C C . SER A 1 93 ? -7.577 5.443 19.550 1.00 95.38 93 SER A C 1
ATOM 735 O O . SER A 1 93 ? -8.554 5.312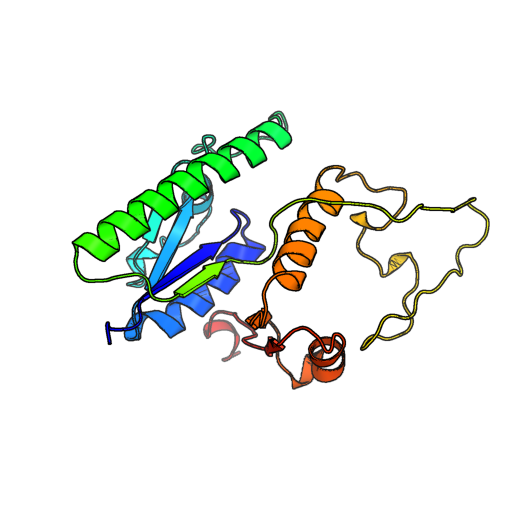 20.284 1.00 95.38 93 SER A O 1
ATOM 737 N N . SER A 1 94 ? -7.295 4.563 18.586 1.00 92.31 94 SER A N 1
ATOM 738 C CA . SER A 1 94 ? -8.165 3.441 18.226 1.00 92.31 94 SER A CA 1
ATOM 739 C C . SER A 1 94 ? -8.203 2.350 19.307 1.00 92.31 94 SER A C 1
ATOM 741 O O . SER A 1 94 ? -9.265 1.775 19.550 1.00 92.31 94 SER A O 1
ATOM 743 N N . GLU A 1 95 ? -7.096 2.125 20.024 1.00 92.75 95 GLU A N 1
ATOM 744 C CA . GLU A 1 95 ? -7.062 1.314 21.254 1.00 92.75 95 GLU A CA 1
ATOM 745 C C . GLU A 1 95 ? -7.929 1.947 22.359 1.00 92.75 95 GLU A C 1
ATOM 747 O O . GLU A 1 95 ? -8.829 1.298 22.891 1.00 92.75 95 GLU A O 1
ATOM 752 N N . ASN A 1 96 ? -7.736 3.243 22.646 1.00 95.19 96 ASN A N 1
ATOM 753 C CA . ASN A 1 96 ? -8.503 3.972 23.668 1.00 95.19 96 ASN A CA 1
ATOM 754 C C . ASN A 1 96 ? -10.015 4.060 23.360 1.00 95.19 96 ASN A C 1
ATOM 756 O O . ASN A 1 96 ? -10.829 4.131 24.280 1.00 95.19 96 ASN A O 1
ATOM 760 N N . GLU A 1 97 ? -10.412 4.023 22.085 1.00 94.06 97 GLU A N 1
ATOM 761 C CA . GLU A 1 97 ? -11.813 3.918 21.645 1.00 94.06 97 GLU A CA 1
ATOM 762 C C . GLU A 1 97 ? -12.404 2.495 21.747 1.00 94.06 97 GLU A C 1
ATOM 764 O O . GLU A 1 97 ? -13.581 2.297 21.429 1.00 94.06 97 GLU A O 1
ATOM 769 N N . GLY A 1 98 ? -11.618 1.491 22.150 1.00 93.00 98 GLY A N 1
ATOM 770 C CA . GLY A 1 98 ? -12.038 0.086 22.197 1.00 93.00 98 GLY A CA 1
ATOM 771 C C . GLY A 1 98 ? -12.181 -0.568 20.816 1.00 93.00 98 GLY A C 1
ATOM 772 O O . GLY A 1 98 ? -12.930 -1.536 20.668 1.00 93.00 98 GLY A O 1
ATOM 773 N N . LYS A 1 99 ? -11.488 -0.043 19.796 1.00 92.00 99 LYS A N 1
ATOM 774 C CA . LYS A 1 99 ? -11.503 -0.516 18.397 1.00 92.00 99 LYS A CA 1
ATOM 775 C C . LYS A 1 99 ? -10.077 -0.825 17.894 1.00 92.00 99 LYS A C 1
ATOM 777 O O . LYS A 1 99 ? -9.724 -0.378 16.800 1.00 92.00 99 LYS A O 1
ATOM 782 N N . PRO A 1 100 ? -9.247 -1.554 18.662 1.00 93.19 100 PRO A N 1
ATOM 783 C CA . PRO A 1 100 ? -7.819 -1.693 18.387 1.00 93.19 100 PRO A CA 1
ATOM 784 C C . PRO A 1 100 ? -7.552 -2.207 16.970 1.00 93.19 100 PRO A C 1
ATOM 786 O O . PRO A 1 100 ? -8.215 -3.132 16.498 1.00 93.19 100 PRO A O 1
ATOM 789 N N . VAL A 1 101 ? -6.569 -1.615 16.290 1.00 91.44 101 VAL A N 1
ATOM 790 C CA . VAL A 1 101 ? -6.126 -2.072 14.966 1.00 91.44 101 VAL A CA 1
ATOM 791 C C . VAL A 1 101 ? -5.456 -3.435 15.122 1.00 91.44 101 VAL A C 1
ATOM 793 O O . VAL A 1 101 ? -4.406 -3.561 15.744 1.00 91.44 101 VAL A O 1
ATOM 796 N N . THR A 1 102 ? -6.058 -4.469 14.539 1.00 91.44 102 THR A N 1
ATOM 797 C CA . THR A 1 102 ? -5.583 -5.857 14.646 1.00 91.44 102 THR A CA 1
ATOM 798 C C . THR A 1 102 ? -4.630 -6.255 13.520 1.00 91.44 102 THR A C 1
ATOM 800 O O . THR A 1 102 ? -4.049 -7.335 13.564 1.00 91.44 102 THR A O 1
ATOM 803 N N . CYS A 1 103 ? -4.528 -5.445 12.463 1.00 90.00 103 CYS A N 1
ATOM 804 C CA . CYS A 1 103 ? -3.655 -5.691 11.318 1.00 90.00 103 CYS A CA 1
ATOM 805 C C . CYS A 1 103 ? -3.336 -4.372 10.600 1.00 90.00 103 CYS A C 1
ATOM 807 O O . CYS A 1 103 ? -4.235 -3.567 10.354 1.00 90.00 103 CYS A O 1
ATOM 809 N N . ILE A 1 104 ? -2.074 -4.171 10.222 1.00 88.06 104 ILE A N 1
ATOM 810 C CA . ILE A 1 104 ? -1.658 -3.100 9.312 1.00 88.06 104 ILE A CA 1
ATOM 811 C C . ILE A 1 104 ? -1.265 -3.757 7.988 1.00 88.06 104 ILE A C 1
ATOM 813 O O . ILE A 1 104 ? -0.487 -4.708 7.983 1.00 88.06 104 ILE A O 1
ATOM 817 N N . VAL A 1 105 ? -1.782 -3.249 6.870 1.00 86.50 105 VAL A N 1
ATOM 818 C CA . VAL A 1 105 ? -1.356 -3.649 5.522 1.00 86.50 105 VAL A CA 1
ATOM 819 C C . VAL A 1 105 ? -0.882 -2.398 4.800 1.00 86.50 105 VAL A C 1
ATOM 821 O O . VAL A 1 105 ? -1.638 -1.440 4.637 1.00 86.50 105 VAL A O 1
ATOM 824 N N . TYR A 1 106 ? 0.374 -2.396 4.369 1.00 81.44 106 TYR A N 1
ATOM 825 C CA . TYR A 1 106 ? 0.993 -1.272 3.678 1.00 81.44 106 TYR A CA 1
ATOM 826 C C . TYR A 1 106 ? 1.347 -1.649 2.237 1.00 81.44 106 TYR A C 1
ATOM 828 O O . TYR A 1 106 ? 1.749 -2.777 1.957 1.00 81.44 106 TYR A O 1
ATOM 836 N N . SER A 1 107 ? 1.190 -0.715 1.297 1.00 70.75 107 SER A N 1
ATOM 837 C CA . SER A 1 107 ? 1.628 -0.944 -0.082 1.00 70.75 107 SER A CA 1
ATOM 838 C C . SER A 1 107 ? 3.155 -1.013 -0.145 1.00 70.75 107 SER A C 1
ATOM 840 O O . SER A 1 107 ? 3.821 -0.055 0.261 1.00 70.75 107 SER A O 1
ATOM 842 N N . LEU A 1 108 ? 3.693 -2.083 -0.725 1.00 64.44 108 LEU A N 1
ATOM 843 C CA . LEU A 1 108 ? 5.123 -2.224 -0.985 1.00 64.44 108 LEU A CA 1
ATOM 844 C C . LEU A 1 108 ? 5.602 -1.173 -2.002 1.00 64.44 108 LEU A C 1
ATOM 846 O O . LEU A 1 108 ? 5.306 -1.282 -3.192 1.00 64.44 108 LEU A O 1
ATOM 850 N N . PHE A 1 109 ? 6.275 -0.136 -1.493 1.00 58.62 109 PHE A N 1
ATOM 851 C CA . PHE A 1 109 ? 7.292 0.684 -2.170 1.00 58.62 109 PHE A CA 1
ATOM 852 C C . PHE A 1 109 ? 7.980 1.587 -1.119 1.00 58.62 109 PHE A C 1
ATOM 854 O O . PHE A 1 109 ? 7.793 2.805 -1.108 1.00 58.62 109 PHE A O 1
ATOM 861 N N . ASN A 1 110 ? 8.666 0.981 -0.139 1.00 44.34 110 ASN A N 1
ATOM 862 C CA . ASN A 1 110 ? 9.171 1.689 1.046 1.00 44.34 110 ASN A CA 1
ATOM 863 C C . ASN A 1 110 ? 10.488 1.117 1.648 1.00 44.34 110 ASN A C 1
ATOM 865 O O . ASN A 1 110 ? 10.464 0.119 2.359 1.00 44.34 110 ASN A O 1
ATOM 869 N N . HIS A 1 111 ? 11.562 1.913 1.500 1.00 36.00 111 HIS A N 1
ATOM 870 C CA . HIS A 1 111 ? 12.821 2.013 2.282 1.00 36.00 111 HIS A CA 1
ATOM 871 C C . HIS A 1 111 ? 14.097 1.151 1.940 1.00 36.00 111 HIS A C 1
ATOM 873 O O . HIS A 1 111 ? 14.038 0.179 1.197 1.00 36.00 111 HIS A O 1
ATOM 879 N N . TRP A 1 112 ? 15.247 1.625 2.484 1.00 44.91 112 TRP A N 1
ATOM 880 C CA . TRP A 1 112 ? 16.736 1.442 2.310 1.00 44.91 112 TRP A CA 1
ATOM 881 C C . TRP A 1 112 ? 17.521 0.072 2.219 1.00 44.91 112 TRP A C 1
ATOM 883 O O . TRP A 1 112 ? 17.541 -0.669 3.176 1.00 44.91 112 TRP A O 1
ATOM 893 N N . ALA A 1 113 ? 18.394 -0.148 1.208 1.00 37.31 113 ALA A N 1
ATOM 894 C CA . ALA A 1 113 ? 19.839 -0.550 1.352 1.00 37.31 113 ALA A CA 1
ATOM 895 C C . ALA A 1 113 ? 20.460 -1.743 0.543 1.00 37.31 113 ALA A C 1
ATOM 897 O O . ALA A 1 113 ? 20.482 -2.884 0.977 1.00 37.31 113 ALA A O 1
ATOM 898 N N . THR A 1 114 ? 21.256 -1.385 -0.480 1.00 32.59 114 THR A N 1
ATOM 899 C CA . THR A 1 114 ? 22.664 -1.834 -0.722 1.00 32.59 114 THR A CA 1
ATOM 900 C C . THR A 1 114 ? 23.096 -3.085 -1.535 1.00 32.59 114 THR A C 1
ATOM 902 O O . THR A 1 114 ? 22.785 -4.232 -1.246 1.00 32.59 114 THR A O 1
ATOM 905 N N . GLU A 1 115 ? 24.032 -2.771 -2.453 1.00 36.34 115 GLU A N 1
ATOM 906 C CA . GLU A 1 115 ? 25.251 -3.503 -2.869 1.00 36.34 115 GLU A CA 1
ATOM 907 C C . GLU A 1 115 ? 25.185 -4.791 -3.721 1.00 36.34 115 GLU A C 1
ATOM 909 O O . GLU A 1 115 ? 25.318 -5.916 -3.248 1.00 36.34 115 GLU A O 1
ATOM 914 N N . VAL A 1 116 ? 25.242 -4.580 -5.046 1.00 34.06 116 VAL A N 1
ATOM 915 C CA . VAL A 1 116 ? 25.987 -5.442 -5.985 1.00 34.06 116 VAL A CA 1
ATOM 916 C C . VAL A 1 116 ? 26.808 -4.544 -6.923 1.00 34.06 116 VAL A C 1
ATOM 918 O O . VAL A 1 116 ? 26.259 -3.599 -7.490 1.00 34.06 116 VAL A O 1
ATOM 921 N N . GLU A 1 117 ? 28.106 -4.815 -7.116 1.00 32.16 117 GLU A N 1
ATOM 922 C CA . GLU A 1 117 ? 28.929 -4.061 -8.077 1.00 32.16 117 GLU A CA 1
ATOM 923 C C . GLU A 1 117 ? 28.439 -4.252 -9.529 1.00 32.16 117 GLU A C 1
ATOM 925 O O . GLU A 1 117 ? 28.411 -5.386 -10.025 1.00 32.16 117 GLU A O 1
ATOM 930 N N . PRO A 1 118 ? 28.178 -3.172 -10.289 1.00 35.62 118 PRO A N 1
ATOM 931 C CA . PRO A 1 118 ? 28.065 -3.250 -11.737 1.00 35.62 118 PRO A CA 1
ATOM 932 C C . PRO A 1 118 ? 29.465 -3.332 -12.374 1.00 35.62 118 PRO A C 1
ATOM 934 O O . PRO A 1 118 ? 29.943 -2.379 -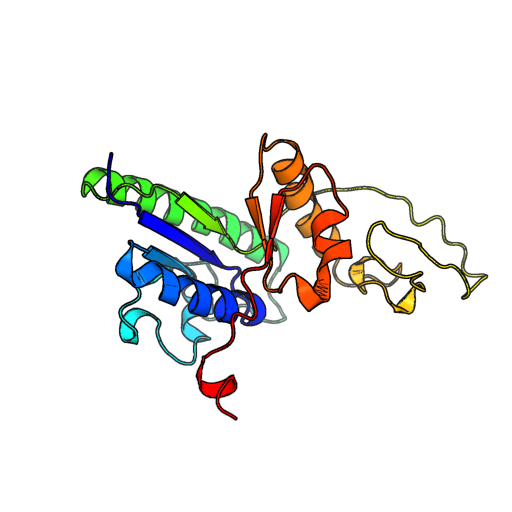12.987 1.00 35.62 118 PRO A O 1
ATOM 937 N N . GLN A 1 119 ? 30.111 -4.500 -12.269 1.00 33.66 119 GLN A N 1
ATOM 938 C CA . GLN A 1 119 ? 31.269 -4.880 -13.095 1.00 33.66 119 GLN A CA 1
ATOM 939 C C . GLN A 1 119 ? 30.818 -5.012 -14.563 1.00 33.66 119 GLN A C 1
ATOM 941 O O . GLN A 1 119 ? 30.458 -6.093 -15.049 1.00 33.66 119 GLN A O 1
ATOM 946 N N . ALA A 1 120 ? 30.752 -3.865 -15.240 1.00 40.44 120 ALA A N 1
ATOM 947 C CA . ALA A 1 120 ? 30.140 -3.680 -16.549 1.00 40.44 120 ALA A CA 1
ATOM 948 C C . ALA A 1 120 ? 31.008 -2.790 -17.456 1.00 40.44 120 ALA A C 1
ATOM 950 O O . ALA A 1 120 ? 30.635 -1.671 -17.797 1.00 40.44 120 ALA A O 1
ATOM 951 N N . GLU A 1 121 ? 32.152 -3.316 -17.900 1.00 42.56 121 GLU A N 1
ATOM 952 C CA . GLU A 1 121 ? 32.820 -2.781 -19.091 1.00 42.56 121 GLU A CA 1
ATOM 953 C C . GLU A 1 121 ? 31.902 -2.964 -20.318 1.00 42.56 121 GLU A C 1
ATOM 955 O O . GLU A 1 121 ? 31.498 -4.082 -20.659 1.00 42.56 121 GLU A O 1
ATOM 960 N N . GLU A 1 122 ? 31.540 -1.864 -20.983 1.00 53.25 122 GLU A N 1
ATOM 961 C CA . GLU A 1 122 ? 30.565 -1.852 -22.082 1.00 53.25 122 GLU A CA 1
ATOM 962 C C . GLU A 1 122 ? 31.104 -2.506 -23.370 1.00 53.25 122 GLU A C 1
ATOM 964 O O . GLU A 1 122 ? 31.598 -1.828 -24.270 1.00 53.25 122 GLU A O 1
ATOM 969 N N . THR A 1 123 ? 30.990 -3.834 -23.500 1.00 45.00 123 THR A N 1
ATOM 970 C CA . THR A 1 123 ? 31.420 -4.540 -24.731 1.00 45.00 123 THR A CA 1
ATOM 971 C C . THR A 1 123 ? 30.469 -5.612 -25.280 1.00 45.00 123 THR A C 1
ATOM 973 O O . THR A 1 123 ? 30.691 -6.075 -26.399 1.00 45.00 123 THR A O 1
ATOM 976 N N . ASN A 1 124 ? 29.399 -6.023 -24.577 1.00 47.75 124 ASN A N 1
ATOM 977 C CA . ASN A 1 124 ? 28.535 -7.114 -25.070 1.00 47.75 124 ASN A CA 1
ATOM 978 C C . ASN A 1 124 ? 27.021 -6.952 -24.771 1.00 47.75 124 ASN A C 1
ATOM 980 O O . ASN A 1 124 ? 26.570 -7.298 -23.676 1.00 47.75 124 ASN A O 1
ATOM 984 N N . PRO A 1 125 ? 26.189 -6.542 -25.756 1.00 52.06 125 PRO A N 1
ATOM 985 C CA . PRO A 1 125 ? 24.743 -6.332 -25.588 1.00 52.06 125 PRO A CA 1
ATOM 986 C C . PRO A 1 125 ? 23.905 -7.632 -25.564 1.00 52.06 125 PRO A C 1
ATOM 988 O O . PRO A 1 125 ? 22.701 -7.599 -25.817 1.00 52.06 125 PRO A O 1
ATOM 991 N N . LYS A 1 126 ? 24.522 -8.793 -25.297 1.00 55.78 126 LYS A N 1
ATOM 992 C CA . LYS A 1 126 ? 23.858 -10.111 -25.205 1.00 55.78 126 LYS A CA 1
ATOM 993 C C . LYS A 1 126 ? 23.879 -10.729 -23.801 1.00 55.78 126 LYS A C 1
ATOM 995 O O . LYS A 1 126 ? 23.550 -11.908 -23.658 1.00 55.78 126 LYS A O 1
ATOM 1000 N N . ARG A 1 127 ? 24.260 -9.976 -22.760 1.00 66.19 127 ARG A N 1
ATOM 1001 C CA . ARG A 1 127 ? 24.164 -10.472 -21.378 1.00 66.19 127 ARG A CA 1
ATOM 1002 C C . ARG A 1 127 ? 22.689 -10.708 -21.034 1.00 66.19 127 ARG A C 1
ATOM 1004 O O . ARG A 1 127 ? 21.849 -9.832 -21.223 1.00 66.19 127 ARG A O 1
ATO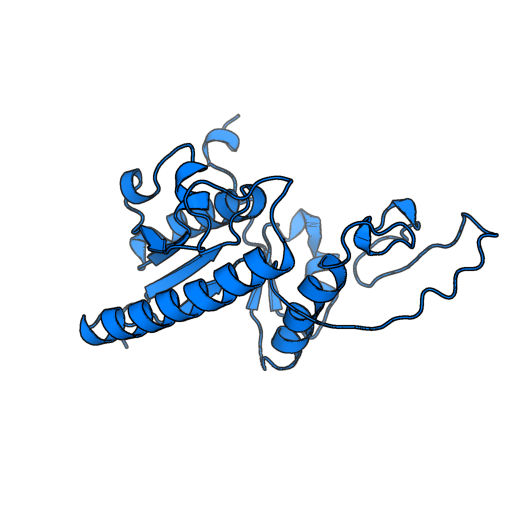M 1011 N N . SER A 1 128 ? 22.394 -11.916 -20.574 1.00 72.75 128 SER A N 1
ATOM 1012 C CA . SER A 1 128 ? 21.059 -12.342 -20.160 1.00 72.75 128 SER A CA 1
ATOM 1013 C C . SER A 1 128 ? 21.098 -12.855 -18.725 1.00 72.75 128 SER A C 1
ATOM 1015 O O . SER A 1 128 ? 22.146 -13.286 -18.237 1.00 72.75 128 SER A O 1
ATOM 1017 N N . ILE A 1 129 ? 19.967 -12.746 -18.038 1.00 71.88 129 ILE A N 1
ATOM 1018 C CA . ILE A 1 129 ? 19.804 -13.046 -16.619 1.00 71.88 129 ILE A CA 1
ATOM 1019 C C . ILE A 1 129 ? 18.663 -14.049 -16.485 1.00 71.88 129 ILE A C 1
ATOM 1021 O O . ILE A 1 129 ? 17.567 -13.831 -17.001 1.00 71.88 129 ILE A O 1
ATOM 1025 N N . LYS A 1 130 ? 18.924 -15.156 -15.789 1.00 75.94 130 LYS A N 1
ATOM 1026 C CA . LYS A 1 130 ? 17.892 -16.103 -15.373 1.00 75.94 130 LYS A CA 1
ATOM 1027 C C . LYS A 1 130 ? 17.575 -15.844 -13.905 1.00 75.94 130 LYS A C 1
ATOM 1029 O O . LYS A 1 130 ? 18.475 -15.925 -13.073 1.00 75.94 130 LYS A O 1
ATOM 1034 N N . LEU A 1 131 ? 16.311 -15.567 -13.609 1.00 72.81 131 LEU A N 1
ATOM 1035 C CA . LEU A 1 131 ? 15.787 -15.460 -12.249 1.00 72.81 131 LEU A CA 1
ATOM 1036 C C . LEU A 1 131 ? 14.904 -16.686 -11.941 1.00 72.81 131 LEU A C 1
ATOM 1038 O O . LEU A 1 131 ? 14.417 -17.328 -12.878 1.00 72.81 131 LEU A O 1
ATOM 1042 N N . PRO A 1 132 ? 14.702 -17.053 -10.663 1.00 72.19 132 PRO A N 1
ATOM 1043 C CA . PRO A 1 132 ? 13.694 -18.041 -10.282 1.00 72.19 132 PRO A CA 1
ATOM 1044 C C . PRO A 1 132 ? 12.294 -17.612 -10.753 1.00 72.19 132 PRO A C 1
ATOM 1046 O O . PRO A 1 132 ? 11.975 -16.426 -10.740 1.00 72.19 132 PRO A O 1
ATOM 1049 N N . GLY A 1 133 ? 11.478 -18.571 -11.201 1.00 73.75 133 GLY A N 1
ATOM 1050 C CA . GLY A 1 133 ? 10.091 -18.340 -11.631 1.00 73.75 133 GLY A CA 1
ATOM 1051 C C . GLY A 1 133 ? 9.883 -17.428 -12.850 1.00 73.75 133 GLY A C 1
ATOM 1052 O O . GLY A 1 133 ? 8.758 -16.997 -13.086 1.00 73.75 133 GLY A O 1
ATOM 1053 N N . LEU A 1 134 ? 10.940 -17.102 -13.607 1.00 75.12 134 LEU A N 1
ATOM 1054 C CA . LEU A 1 134 ? 10.879 -16.198 -14.760 1.00 75.12 134 LEU A CA 1
ATOM 1055 C C . LEU A 1 134 ? 11.634 -16.750 -15.987 1.00 75.12 134 LEU A C 1
ATOM 1057 O O . LEU A 1 134 ? 12.614 -17.494 -15.843 1.00 75.12 134 LEU A O 1
ATOM 1061 N N . PRO A 1 135 ? 11.228 -16.360 -17.214 1.00 82.75 135 PRO A N 1
ATOM 1062 C CA . PRO A 1 135 ? 11.980 -16.650 -18.431 1.00 82.75 135 PRO A CA 1
ATOM 1063 C C . PRO A 1 135 ? 13.344 -15.938 -18.445 1.00 82.75 135 PRO A C 1
ATOM 1065 O O . PRO A 1 135 ? 13.634 -15.061 -17.633 1.00 82.75 135 PRO A O 1
ATOM 1068 N N . LEU A 1 136 ? 14.201 -16.308 -19.400 1.00 81.44 136 LEU A N 1
ATOM 1069 C CA . LEU A 1 136 ? 15.517 -15.690 -19.577 1.00 81.44 136 LEU A CA 1
ATOM 1070 C C . LEU A 1 136 ? 15.375 -14.230 -20.055 1.00 81.44 136 LEU A C 1
ATOM 1072 O O . LEU A 1 136 ? 14.969 -13.993 -21.192 1.00 81.44 136 LEU A O 1
ATOM 1076 N N . LEU A 1 137 ? 15.744 -13.270 -19.204 1.00 76.38 137 LEU A N 1
ATOM 1077 C CA . LEU A 1 137 ? 15.632 -11.830 -19.460 1.00 76.38 137 LEU A CA 1
ATOM 1078 C C . LEU A 1 137 ? 16.906 -11.274 -20.112 1.00 76.38 137 LEU A C 1
ATOM 1080 O O . LEU A 1 137 ? 18.015 -11.685 -19.763 1.00 76.38 137 LEU A O 1
ATOM 1084 N N . ALA A 1 138 ? 16.785 -10.299 -21.011 1.00 82.31 138 ALA A N 1
ATOM 1085 C CA . ALA A 1 138 ? 17.897 -9.449 -21.444 1.00 82.31 138 ALA A CA 1
ATOM 1086 C C . ALA A 1 138 ? 17.983 -8.176 -20.582 1.00 82.31 138 ALA A C 1
ATOM 1088 O O . ALA A 1 138 ? 17.011 -7.773 -19.948 1.00 82.31 138 ALA A O 1
ATOM 1089 N N . THR A 1 139 ? 19.121 -7.472 -20.604 1.00 73.94 139 THR A N 1
ATOM 1090 C CA . THR A 1 139 ? 19.331 -6.235 -19.815 1.00 73.94 139 THR A CA 1
ATOM 1091 C C . THR A 1 139 ? 18.261 -5.152 -20.032 1.00 73.94 139 THR A C 1
ATOM 1093 O O . THR A 1 139 ? 17.977 -4.384 -19.121 1.00 73.94 139 THR A O 1
ATOM 1096 N N . ARG A 1 140 ? 17.650 -5.094 -21.224 1.00 80.50 140 ARG A N 1
ATOM 1097 C CA . ARG A 1 140 ? 16.561 -4.154 -21.566 1.00 80.50 140 ARG A CA 1
ATOM 1098 C C . ARG A 1 140 ? 15.184 -4.530 -21.004 1.00 80.50 140 ARG A C 1
ATOM 1100 O O . ARG A 1 140 ? 14.283 -3.702 -21.052 1.00 80.50 140 ARG A O 1
ATOM 1107 N N . ASP A 1 141 ? 15.030 -5.758 -20.518 1.00 78.94 141 ASP A N 1
ATOM 1108 C CA . ASP A 1 141 ? 13.784 -6.271 -19.944 1.00 78.94 141 ASP A CA 1
ATOM 1109 C C . ASP A 1 141 ? 13.773 -6.081 -18.407 1.00 78.94 141 ASP A C 1
ATOM 1111 O O . ASP A 1 141 ? 12.782 -6.368 -17.739 1.00 78.94 141 ASP A O 1
ATOM 1115 N N . LEU A 1 142 ? 14.880 -5.577 -17.840 1.00 74.00 142 LEU A N 1
ATOM 1116 C CA . LEU A 1 142 ? 15.017 -5.197 -16.434 1.00 74.00 142 LEU A CA 1
ATOM 1117 C C . LEU A 1 142 ? 14.441 -3.790 -16.176 1.00 74.00 142 LEU A C 1
ATOM 1119 O O . LEU A 1 142 ? 14.476 -2.937 -17.068 1.00 74.00 142 LEU A O 1
ATOM 1123 N N . PRO A 1 143 ? 14.006 -3.480 -14.940 1.00 72.00 143 PRO A N 1
ATOM 1124 C CA . PRO A 1 143 ? 13.671 -2.114 -14.553 1.00 72.00 143 PRO A CA 1
ATOM 1125 C C . PRO A 1 143 ? 14.858 -1.160 -14.740 1.00 72.00 143 PRO A C 1
ATOM 1127 O O . PRO A 1 143 ? 16.001 -1.497 -14.427 1.00 72.00 143 PRO A O 1
ATOM 1130 N N . SER A 1 144 ? 14.592 0.071 -15.185 1.00 70.38 144 SER A N 1
ATOM 1131 C CA . SER A 1 144 ? 15.634 1.060 -15.507 1.00 70.38 144 SER A CA 1
ATOM 1132 C C . SER A 1 144 ? 16.579 1.375 -14.340 1.00 70.38 144 SER A C 1
ATOM 1134 O O . SER A 1 144 ? 17.757 1.648 -14.572 1.00 70.38 144 SER A O 1
ATOM 1136 N N . PHE A 1 145 ? 16.105 1.265 -13.093 1.00 68.44 145 PHE A N 1
ATOM 1137 C CA . PHE A 1 145 ? 16.917 1.472 -11.891 1.00 68.44 145 PHE A CA 1
ATOM 1138 C C . PHE A 1 145 ? 17.963 0.374 -11.623 1.00 68.44 145 PHE A C 1
ATOM 1140 O O . PHE A 1 145 ? 18.881 0.603 -10.840 1.00 68.44 145 PHE A O 1
ATOM 1147 N N . VAL A 1 146 ? 17.856 -0.787 -12.281 1.00 64.56 146 VAL A N 1
ATOM 1148 C CA . VAL A 1 146 ? 18.851 -1.880 -12.242 1.00 64.56 146 VAL A CA 1
ATOM 1149 C C . VAL A 1 146 ? 19.973 -1.651 -13.271 1.00 64.56 146 VAL A C 1
ATOM 1151 O O . VAL A 1 146 ? 21.013 -2.303 -13.233 1.00 64.56 146 VAL A O 1
ATOM 1154 N N . THR A 1 147 ? 19.787 -0.719 -14.212 1.00 65.25 147 THR A N 1
ATOM 1155 C CA . THR A 1 147 ? 20.768 -0.428 -15.267 1.00 65.25 147 THR A CA 1
ATOM 1156 C C . THR A 1 147 ? 21.792 0.620 -14.824 1.00 65.25 147 THR A C 1
ATOM 1158 O O . THR A 1 147 ? 21.502 1.478 -13.991 1.00 65.25 147 THR A O 1
ATOM 1161 N N . ALA A 1 148 ? 22.979 0.620 -15.441 1.00 58.69 148 ALA A N 1
ATOM 1162 C CA . ALA A 1 148 ? 24.033 1.606 -15.164 1.00 58.69 148 ALA A CA 1
ATOM 1163 C C . ALA A 1 148 ? 23.624 3.070 -15.462 1.00 58.69 148 ALA A C 1
ATOM 1165 O O . ALA A 1 148 ? 24.276 4.000 -14.997 1.00 58.69 148 ALA A O 1
ATOM 1166 N N . LEU A 1 149 ? 22.526 3.281 -16.199 1.00 60.88 149 LEU A N 1
ATOM 1167 C CA . LEU A 1 149 ? 21.947 4.593 -16.508 1.00 60.88 149 LEU A CA 1
ATOM 1168 C C . LEU A 1 149 ? 20.870 5.030 -15.491 1.00 60.88 149 LEU A C 1
ATOM 1170 O O . LEU A 1 149 ? 20.023 5.867 -15.808 1.00 60.88 149 LEU A O 1
ATOM 1174 N N . ASN A 1 150 ? 20.862 4.464 -14.278 1.00 63.78 150 ASN A N 1
ATOM 1175 C CA . ASN A 1 150 ? 19.859 4.775 -13.262 1.00 63.78 150 ASN A CA 1
ATOM 1176 C C . ASN A 1 150 ? 19.882 6.258 -12.827 1.00 63.78 150 ASN A C 1
ATOM 1178 O O . ASN A 1 150 ? 20.726 6.692 -12.041 1.00 63.78 150 ASN A O 1
ATOM 1182 N N . VAL A 1 151 ? 18.877 7.017 -13.271 1.00 62.78 151 VAL A N 1
ATOM 1183 C CA . VAL A 1 151 ? 18.627 8.405 -12.842 1.00 62.78 151 VAL A CA 1
ATOM 1184 C C . VAL A 1 151 ? 17.966 8.509 -11.457 1.00 62.78 151 VAL A C 1
ATOM 1186 O O . VAL A 1 151 ? 18.036 9.555 -10.816 1.00 62.78 151 VAL A O 1
ATOM 1189 N N . TYR A 1 152 ? 17.356 7.431 -10.960 1.00 64.81 152 TYR A N 1
ATOM 1190 C CA . TYR A 1 152 ? 16.664 7.363 -9.672 1.00 64.81 152 TYR A CA 1
ATOM 1191 C C . TYR A 1 152 ? 17.620 6.890 -8.571 1.00 64.81 152 TYR A C 1
ATOM 1193 O O . TYR A 1 152 ? 17.552 5.747 -8.115 1.00 64.81 152 TYR A O 1
ATOM 1201 N N . ARG A 1 153 ? 18.527 7.769 -8.126 1.00 65.56 153 ARG A N 1
ATOM 1202 C CA . ARG A 1 153 ? 19.531 7.443 -7.087 1.00 65.56 153 ARG A CA 1
ATOM 1203 C C . ARG A 1 153 ? 18.924 6.951 -5.764 1.00 65.56 153 ARG A C 1
ATOM 1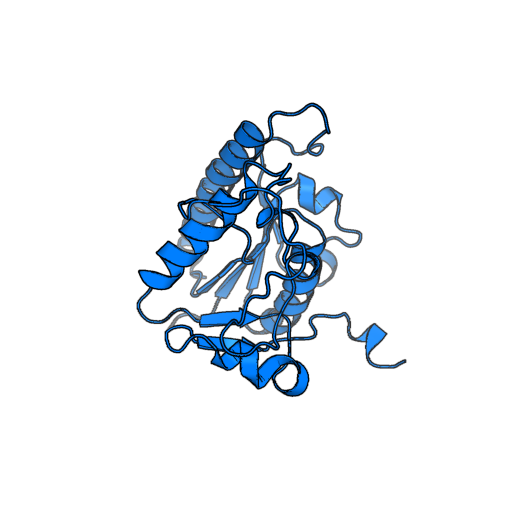205 O O . ARG A 1 153 ? 19.522 6.110 -5.107 1.00 65.56 153 ARG A O 1
ATOM 1212 N N . TRP A 1 154 ? 17.727 7.421 -5.415 1.00 62.22 154 TRP A N 1
ATOM 1213 C CA . TRP A 1 154 ? 16.956 6.978 -4.246 1.00 62.22 154 TRP A CA 1
ATOM 1214 C C . TRP A 1 154 ? 16.307 5.590 -4.418 1.00 62.22 154 TRP A C 1
ATOM 1216 O O . TRP A 1 154 ? 15.982 4.939 -3.428 1.00 62.22 154 TRP A O 1
ATOM 1226 N N . GLY A 1 155 ? 16.109 5.128 -5.659 1.00 62.03 155 GLY A N 1
ATOM 1227 C CA . GLY A 1 155 ? 15.302 3.948 -5.996 1.00 62.03 155 GLY A CA 1
ATOM 1228 C C . GLY A 1 155 ? 15.857 2.620 -5.469 1.00 62.03 155 GLY A C 1
ATOM 1229 O O . GLY A 1 155 ? 15.142 1.945 -4.734 1.00 62.03 155 GLY A O 1
ATOM 1230 N N . PRO A 1 156 ? 17.113 2.242 -5.787 1.00 63.53 156 PRO A N 1
ATOM 1231 C CA . PRO A 1 156 ? 17.721 1.005 -5.293 1.00 63.53 156 PRO A CA 1
ATOM 1232 C C . PRO A 1 156 ? 17.796 0.948 -3.768 1.00 63.53 156 PRO A C 1
ATOM 1234 O O . PRO A 1 156 ? 17.570 -0.107 -3.186 1.00 63.53 156 PRO A O 1
ATOM 1237 N N . SER A 1 157 ? 18.029 2.093 -3.114 1.00 62.62 157 SER A N 1
ATOM 1238 C CA . SER A 1 157 ? 17.898 2.194 -1.663 1.00 62.62 157 SER A CA 1
ATOM 1239 C C . SER A 1 157 ? 16.472 1.845 -1.239 1.00 62.62 157 SER A C 1
ATOM 1241 O O . SER A 1 157 ? 16.312 0.889 -0.498 1.00 62.62 157 SER A O 1
ATOM 1243 N N . LEU A 1 158 ? 15.445 2.540 -1.747 1.00 64.62 158 LEU A N 1
ATOM 1244 C CA . LEU A 1 158 ? 14.027 2.383 -1.368 1.00 64.62 158 LEU A CA 1
ATOM 1245 C C . LEU A 1 158 ? 13.418 0.979 -1.621 1.00 64.62 158 LEU A C 1
ATOM 1247 O O . LEU A 1 158 ? 12.251 0.760 -1.297 1.00 64.62 158 LEU A O 1
ATOM 1251 N N . ILE A 1 159 ? 14.164 0.049 -2.220 1.00 66.38 159 ILE A N 1
ATOM 1252 C CA . ILE A 1 159 ? 13.715 -1.324 -2.467 1.00 66.38 159 ILE A CA 1
ATOM 1253 C C . ILE A 1 159 ? 14.187 -2.297 -1.378 1.00 66.38 159 ILE A C 1
ATOM 1255 O O . ILE A 1 159 ? 13.461 -3.251 -1.112 1.00 66.38 159 ILE A O 1
ATOM 1259 N N . GLN A 1 160 ? 15.353 -2.101 -0.748 1.00 68.25 160 GLN A N 1
ATOM 1260 C CA . GLN A 1 160 ? 15.990 -3.189 0.009 1.00 68.25 160 GLN A CA 1
ATOM 1261 C C . GLN A 1 160 ? 15.741 -3.218 1.531 1.00 68.25 160 GLN A C 1
ATOM 1263 O O . GLN A 1 160 ? 15.687 -4.320 2.045 1.00 68.25 160 GLN A O 1
ATOM 1268 N N . GLU A 1 161 ? 15.385 -2.141 2.247 1.00 66.81 161 GLU A N 1
ATOM 1269 C CA . GLU A 1 161 ? 14.941 -2.262 3.673 1.00 66.81 161 GLU A CA 1
ATOM 1270 C C . GLU A 1 161 ? 13.596 -2.979 3.679 1.00 66.81 161 GLU A C 1
ATOM 1272 O O . GLU A 1 161 ? 13.240 -3.655 4.629 1.00 66.81 161 GLU A O 1
ATOM 1277 N N . GLN A 1 162 ? 12.843 -2.854 2.582 1.00 72.19 162 GLN A N 1
ATOM 1278 C CA . GLN A 1 162 ? 11.657 -3.648 2.335 1.00 72.19 162 GLN A CA 1
ATOM 1279 C C . GLN A 1 162 ? 11.999 -5.141 2.212 1.00 72.19 162 GLN A C 1
ATOM 1281 O O . GLN A 1 162 ? 11.244 -5.956 2.721 1.00 72.19 162 GLN A O 1
ATOM 1286 N N . MET A 1 163 ? 13.115 -5.513 1.576 1.00 74.19 163 MET A N 1
ATOM 1287 C CA . MET A 1 163 ? 13.571 -6.909 1.495 1.00 74.19 163 MET A CA 1
ATOM 1288 C C . MET A 1 163 ? 14.180 -7.390 2.817 1.00 74.19 163 MET A C 1
ATOM 1290 O O . MET A 1 163 ? 13.893 -8.510 3.222 1.00 74.19 163 MET A O 1
ATOM 1294 N N . ASP A 1 164 ? 14.957 -6.548 3.497 1.00 78.06 164 ASP A N 1
ATOM 1295 C CA . ASP A 1 164 ? 15.634 -6.850 4.759 1.00 78.06 164 ASP A CA 1
ATOM 1296 C C . ASP A 1 164 ? 14.611 -6.976 5.903 1.00 78.06 164 ASP A C 1
ATOM 1298 O O . ASP A 1 164 ? 14.613 -7.975 6.613 1.00 78.06 164 ASP A O 1
ATOM 1302 N N . ILE A 1 165 ? 13.636 -6.058 6.010 1.00 77.69 165 ILE A N 1
ATOM 1303 C CA . ILE A 1 165 ? 12.485 -6.192 6.926 1.00 77.69 165 ILE A CA 1
ATOM 1304 C C . ILE A 1 165 ? 11.673 -7.448 6.590 1.00 77.69 165 ILE A C 1
ATOM 1306 O O . ILE A 1 165 ? 11.275 -8.170 7.499 1.00 77.69 165 ILE A O 1
ATOM 1310 N N . LEU A 1 166 ? 11.420 -7.742 5.307 1.00 77.31 166 LEU A N 1
ATOM 1311 C CA . LEU A 1 166 ? 10.718 -8.974 4.923 1.00 77.31 166 LEU A CA 1
ATOM 1312 C C . LEU A 1 166 ? 11.541 -10.242 5.220 1.00 77.31 166 LEU A C 1
ATOM 1314 O O . LEU A 1 166 ? 10.942 -11.301 5.377 1.00 77.31 166 LEU A O 1
ATOM 1318 N N . ALA A 1 167 ? 12.872 -10.158 5.306 1.00 78.44 167 ALA A N 1
ATOM 1319 C CA . ALA A 1 167 ? 13.754 -11.270 5.664 1.00 78.44 167 ALA A CA 1
ATOM 1320 C C . ALA A 1 167 ? 13.905 -11.459 7.188 1.00 78.44 167 ALA A C 1
ATOM 1322 O O . ALA A 1 167 ? 14.033 -12.598 7.638 1.00 78.44 167 ALA A O 1
ATOM 1323 N N . ASP A 1 168 ? 13.851 -10.376 7.970 1.00 82.31 168 ASP A N 1
ATOM 1324 C CA . ASP A 1 168 ? 13.797 -10.406 9.440 1.00 82.31 168 ASP A CA 1
ATOM 1325 C C . ASP A 1 168 ? 12.411 -10.848 9.963 1.00 82.31 168 ASP A C 1
ATOM 1327 O O . ASP A 1 168 ? 12.299 -11.476 11.022 1.00 82.31 168 ASP A O 1
ATOM 1331 N N . GLU A 1 169 ? 11.335 -10.554 9.224 1.00 80.62 169 GLU A N 1
ATOM 1332 C CA . GLU A 1 169 ? 9.982 -11.033 9.523 1.00 80.62 169 GLU A CA 1
ATOM 1333 C C . GLU A 1 169 ? 9.896 -12.565 9.439 1.00 80.62 169 GLU A C 1
ATOM 1335 O O . GLU A 1 169 ? 10.197 -13.188 8.425 1.00 80.62 169 GLU A O 1
ATOM 1340 N N . SER A 1 170 ? 9.417 -13.211 10.504 1.00 80.50 170 SER A N 1
ATOM 1341 C CA . SER A 1 170 ? 9.487 -14.679 10.616 1.00 80.50 170 SER A CA 1
ATOM 1342 C C . SER A 1 170 ? 8.457 -15.443 9.764 1.00 80.50 170 SER A C 1
ATOM 1344 O O . SER A 1 170 ? 8.523 -16.670 9.689 1.00 80.50 170 SER A O 1
ATOM 1346 N N . ASN A 1 171 ? 7.461 -14.753 9.190 1.00 78.94 171 ASN A N 1
ATOM 1347 C CA . ASN A 1 171 ? 6.446 -15.310 8.278 1.00 78.94 171 ASN A CA 1
ATOM 1348 C C . ASN A 1 171 ? 5.690 -14.178 7.537 1.00 78.94 171 ASN A C 1
ATOM 1350 O O . ASN A 1 171 ? 4.508 -13.933 7.824 1.00 78.94 171 ASN A O 1
ATOM 1354 N N . PRO A 1 172 ? 6.346 -13.437 6.626 1.00 81.31 172 PRO A N 1
ATOM 1355 C CA . PRO A 1 172 ? 5.727 -12.320 5.927 1.00 81.31 172 PRO A CA 1
ATOM 1356 C C . PRO A 1 172 ? 4.645 -12.808 4.957 1.00 81.31 172 PRO A C 1
ATOM 1358 O O . PRO A 1 172 ? 4.878 -13.673 4.112 1.00 81.31 172 PRO A O 1
ATOM 1361 N N . LYS A 1 173 ? 3.456 -12.201 5.037 1.00 86.44 173 LYS A N 1
ATOM 1362 C CA . LYS A 1 173 ? 2.368 -12.407 4.070 1.00 86.44 173 LYS A CA 1
ATOM 1363 C C . LYS A 1 173 ? 2.354 -11.262 3.070 1.00 86.44 173 LYS A C 1
ATOM 1365 O O . LYS A 1 173 ? 1.888 -10.167 3.380 1.00 86.44 173 LYS A O 1
ATOM 1370 N N . ILE A 1 174 ? 2.860 -11.526 1.874 1.00 87.25 174 ILE A N 1
ATOM 1371 C CA . ILE A 1 174 ? 2.996 -10.536 0.810 1.00 87.25 174 ILE A CA 1
ATOM 1372 C C . ILE A 1 174 ? 1.754 -10.605 -0.079 1.00 87.25 174 ILE A C 1
ATOM 1374 O O . ILE A 1 174 ? 1.524 -11.595 -0.767 1.00 87.25 174 ILE A O 1
ATOM 1378 N N . LEU A 1 175 ? 0.940 -9.549 -0.073 1.00 89.56 175 LEU A N 1
ATOM 1379 C CA . LEU A 1 175 ? -0.245 -9.465 -0.927 1.00 89.56 175 LEU A CA 1
ATOM 1380 C C . LEU A 1 175 ? 0.123 -8.826 -2.271 1.00 89.56 175 LEU A C 1
ATOM 1382 O O . LEU A 1 175 ? 0.478 -7.648 -2.327 1.00 89.56 175 LEU A O 1
ATOM 1386 N N . VAL A 1 176 ? 0.022 -9.596 -3.353 1.00 88.50 176 VAL A N 1
ATOM 1387 C CA . VAL A 1 176 ? 0.410 -9.180 -4.707 1.00 88.50 176 VAL A CA 1
ATOM 1388 C C . VAL A 1 176 ? -0.844 -8.868 -5.528 1.00 88.50 176 VAL A C 1
ATOM 1390 O O . VAL A 1 176 ? -1.806 -9.636 -5.536 1.00 88.50 176 VAL A O 1
ATOM 1393 N N . ASN A 1 177 ? -0.850 -7.744 -6.252 1.00 90.12 177 ASN A N 1
ATOM 1394 C CA . ASN A 1 177 ? -1.955 -7.357 -7.142 1.00 90.12 177 ASN A CA 1
ATOM 1395 C C . ASN A 1 177 ? -1.914 -8.134 -8.475 1.00 90.12 177 ASN A C 1
ATOM 1397 O O . ASN A 1 177 ? -1.775 -7.555 -9.550 1.00 90.12 177 ASN A O 1
ATOM 1401 N N . THR A 1 178 ? -2.015 -9.455 -8.374 1.00 89.94 178 THR A N 1
ATOM 1402 C CA . THR A 1 178 ? -1.977 -10.426 -9.470 1.00 89.94 178 THR A CA 1
ATOM 1403 C C . THR A 1 178 ? -2.856 -11.631 -9.125 1.00 89.94 178 THR A C 1
ATOM 1405 O O . THR A 1 178 ? -3.460 -11.659 -8.050 1.00 89.94 178 THR A O 1
ATOM 1408 N N . PHE A 1 179 ? -2.939 -12.622 -10.007 1.00 90.75 179 PHE A N 1
ATOM 1409 C CA . PHE A 1 179 ? -3.676 -13.866 -9.777 1.00 90.75 179 PHE A CA 1
ATOM 1410 C C . PHE A 1 179 ? -2.859 -15.084 -10.222 1.00 90.75 179 PHE A C 1
ATOM 1412 O O . PHE A 1 179 ? -2.075 -15.008 -11.169 1.00 90.75 179 PHE A O 1
ATOM 1419 N N . ASP A 1 180 ? -3.057 -16.221 -9.555 1.00 89.75 180 ASP A N 1
ATOM 1420 C CA . ASP A 1 180 ? -2.228 -17.424 -9.700 1.00 89.75 180 ASP A CA 1
ATOM 1421 C C . ASP A 1 180 ? -2.100 -17.890 -11.154 1.00 89.75 180 ASP A C 1
ATOM 1423 O O . ASP A 1 180 ? -1.002 -18.159 -11.626 1.00 89.75 180 ASP A O 1
ATOM 1427 N N . ALA A 1 181 ? -3.201 -17.904 -11.910 1.00 91.19 181 ALA A N 1
ATOM 1428 C CA . ALA A 1 181 ? -3.204 -18.339 -13.309 1.00 91.19 181 ALA A CA 1
ATOM 1429 C C . ALA A 1 181 ? -2.427 -17.417 -14.281 1.00 91.19 181 ALA A C 1
ATOM 1431 O O . ALA A 1 181 ? -2.324 -17.753 -15.460 1.00 91.19 181 ALA A O 1
ATOM 1432 N N . LEU A 1 182 ? -1.898 -16.278 -13.815 1.00 90.88 182 LEU A N 1
ATOM 1433 C CA . LEU A 1 182 ? -0.982 -15.414 -14.567 1.00 90.88 182 LEU A CA 1
ATOM 1434 C C . LEU A 1 182 ? 0.480 -15.603 -14.136 1.00 90.88 182 LEU A C 1
ATOM 1436 O O . LEU A 1 182 ? 1.361 -15.644 -14.989 1.00 90.88 182 LEU A O 1
ATOM 1440 N N . GLU A 1 183 ? 0.739 -15.702 -12.827 1.00 88.12 183 GLU A N 1
ATOM 1441 C CA . GLU A 1 183 ? 2.090 -15.571 -12.253 1.00 88.12 183 GLU A CA 1
ATOM 1442 C C . GLU A 1 183 ? 2.467 -16.692 -11.262 1.00 88.12 183 GLU A C 1
ATOM 1444 O O . GLU A 1 183 ? 3.336 -16.494 -10.417 1.00 88.12 183 GLU A O 1
ATOM 1449 N N . GLN A 1 184 ? 1.861 -17.886 -11.353 1.00 90.06 184 GLN A N 1
ATOM 1450 C CA . GLN A 1 184 ? 2.114 -19.009 -10.429 1.00 90.06 184 GLN A CA 1
ATOM 1451 C C . GLN A 1 184 ? 3.606 -19.324 -10.226 1.00 90.06 184 GLN A C 1
ATOM 1453 O O . GLN A 1 184 ? 4.025 -19.547 -9.092 1.00 90.06 184 GLN A O 1
ATOM 1458 N N . GLU A 1 185 ? 4.417 -19.327 -11.289 1.00 86.81 185 GLU A N 1
ATOM 1459 C CA . GLU A 1 185 ? 5.861 -19.584 -11.173 1.00 86.81 185 GLU A CA 1
ATOM 1460 C C . GLU A 1 185 ? 6.590 -18.479 -10.392 1.00 86.81 185 GLU A C 1
ATOM 1462 O O . GLU A 1 185 ? 7.448 -18.788 -9.569 1.00 86.81 185 GLU A O 1
ATOM 1467 N N . ALA A 1 186 ? 6.214 -17.209 -10.580 1.00 81.88 186 ALA A N 1
ATOM 1468 C CA . ALA A 1 186 ? 6.805 -16.067 -9.881 1.00 81.88 186 ALA A CA 1
ATOM 1469 C C . ALA A 1 186 ? 6.334 -15.968 -8.415 1.00 81.88 186 ALA A C 1
ATOM 1471 O O . ALA A 1 186 ? 7.137 -15.710 -7.520 1.00 81.88 186 ALA A O 1
ATOM 1472 N N . LEU A 1 187 ? 5.055 -16.253 -8.145 1.00 86.69 187 LEU A N 1
ATOM 1473 C CA . LEU A 1 187 ? 4.480 -16.306 -6.792 1.00 86.69 187 LEU A CA 1
ATOM 1474 C C . LEU A 1 187 ? 5.080 -17.425 -5.925 1.00 86.69 187 LEU A C 1
ATOM 1476 O O . LEU A 1 187 ? 5.057 -17.321 -4.704 1.00 86.69 187 LEU A O 1
ATOM 1480 N N . ASN A 1 188 ? 5.638 -18.474 -6.535 1.00 87.50 188 ASN A N 1
ATOM 1481 C CA . ASN A 1 188 ? 6.320 -19.568 -5.833 1.00 87.50 188 ASN A CA 1
ATOM 1482 C C . ASN A 1 188 ? 7.856 -19.516 -6.000 1.00 87.50 188 ASN A C 1
ATOM 1484 O O . ASN A 1 188 ? 8.550 -20.461 -5.636 1.00 87.50 188 ASN A O 1
ATOM 1488 N N . ALA A 1 189 ? 8.406 -18.425 -6.548 1.00 81.88 189 ALA A N 1
ATOM 1489 C CA . ALA A 1 189 ? 9.824 -18.309 -6.901 1.00 81.88 189 ALA A CA 1
ATOM 1490 C C . ALA A 1 189 ? 10.776 -18.107 -5.709 1.00 81.88 189 ALA A C 1
ATOM 1492 O O . ALA A 1 189 ? 11.986 -18.291 -5.857 1.00 81.88 189 ALA A O 1
ATOM 1493 N N . ILE A 1 190 ? 10.254 -17.676 -4.556 1.00 78.00 190 ILE A N 1
ATOM 1494 C CA . ILE A 1 190 ? 11.031 -17.327 -3.361 1.00 78.00 190 ILE A CA 1
ATOM 1495 C C . ILE A 1 190 ? 10.451 -18.100 -2.174 1.00 78.00 190 ILE A C 1
ATOM 1497 O O . ILE A 1 190 ? 9.475 -17.669 -1.566 1.00 78.00 190 ILE A O 1
ATOM 1501 N N . GLU A 1 191 ? 11.064 -19.238 -1.841 1.00 76.25 191 GLU A N 1
ATOM 1502 C CA . GLU A 1 191 ? 10.558 -20.206 -0.847 1.00 76.25 191 GLU A CA 1
ATOM 1503 C C . GLU A 1 191 ? 10.317 -19.604 0.553 1.00 76.25 191 GLU A C 1
ATOM 1505 O O . GLU A 1 191 ? 9.463 -20.083 1.297 1.00 76.25 191 GLU A O 1
ATOM 1510 N N . ASN A 1 192 ? 11.029 -18.526 0.898 1.00 76.62 192 ASN A N 1
ATOM 1511 C CA . ASN A 1 192 ? 10.920 -17.844 2.191 1.00 76.62 192 ASN A CA 1
ATOM 1512 C C . ASN A 1 192 ? 9.715 -16.886 2.301 1.00 76.62 192 ASN A C 1
ATOM 1514 O O . ASN A 1 192 ? 9.427 -16.413 3.399 1.00 76.62 192 ASN A O 1
ATOM 1518 N N . PHE A 1 193 ? 9.018 -16.565 1.203 1.00 80.75 193 PHE A N 1
ATOM 1519 C CA . PHE A 1 193 ? 7.950 -15.558 1.190 1.00 80.75 193 PHE A CA 1
ATOM 1520 C C . PHE A 1 193 ? 6.585 -16.144 0.828 1.00 80.75 193 PHE A C 1
ATOM 1522 O O . PHE A 1 193 ? 6.384 -16.706 -0.245 1.00 80.75 193 PHE A O 1
ATOM 1529 N N . ASN A 1 194 ? 5.595 -15.917 1.694 1.00 87.25 194 ASN A N 1
ATOM 1530 C CA . ASN A 1 194 ? 4.208 -16.298 1.447 1.00 87.25 194 ASN A CA 1
ATOM 1531 C C . ASN A 1 194 ? 3.522 -15.231 0.575 1.00 87.25 194 ASN A C 1
ATOM 1533 O O . ASN A 1 194 ? 2.858 -14.322 1.085 1.00 87.25 194 ASN A O 1
ATOM 1537 N N . MET A 1 195 ? 3.751 -15.306 -0.739 1.00 89.56 195 MET A N 1
ATOM 1538 C CA . MET A 1 195 ? 3.141 -14.425 -1.737 1.00 89.56 195 MET A CA 1
ATOM 1539 C C . MET A 1 195 ? 1.741 -14.915 -2.124 1.00 89.56 195 MET A C 1
ATOM 1541 O O . MET A 1 195 ? 1.554 -16.059 -2.527 1.00 89.56 195 MET A O 1
ATOM 1545 N N . ILE A 1 196 ? 0.748 -14.031 -2.016 1.00 91.25 196 ILE A N 1
ATOM 1546 C CA . ILE A 1 196 ? -0.670 -14.338 -2.237 1.00 91.25 196 ILE A CA 1
ATOM 1547 C C . ILE A 1 196 ? -1.224 -13.395 -3.307 1.00 91.25 196 ILE A C 1
ATOM 1549 O O . ILE A 1 196 ? -1.239 -12.175 -3.117 1.00 91.25 196 ILE A O 1
ATOM 1553 N N . GLY A 1 197 ? -1.720 -13.956 -4.411 1.00 92.19 197 GLY A N 1
ATOM 1554 C CA . GLY A 1 197 ? -2.460 -13.204 -5.422 1.00 92.19 197 GLY A CA 1
ATOM 1555 C C . GLY A 1 197 ? -3.807 -12.718 -4.879 1.00 92.19 197 GLY A C 1
ATOM 1556 O O . GLY A 1 197 ? -4.638 -13.516 -4.451 1.00 92.19 197 GLY A O 1
ATOM 1557 N N . ILE A 1 198 ? -4.031 -11.402 -4.884 1.00 93.31 198 ILE A N 1
ATOM 1558 C CA . ILE A 1 198 ? -5.303 -10.767 -4.481 1.00 93.31 198 ILE A CA 1
ATOM 1559 C C . ILE A 1 198 ? -5.933 -9.919 -5.599 1.00 93.31 198 ILE A C 1
ATOM 1561 O O . ILE A 1 198 ? -6.833 -9.117 -5.348 1.00 93.31 198 ILE A O 1
ATOM 1565 N N . GLY A 1 199 ? -5.418 -10.042 -6.822 1.00 90.75 199 GLY A N 1
ATOM 1566 C CA . GLY A 1 199 ? -5.816 -9.260 -7.985 1.00 90.75 199 GLY 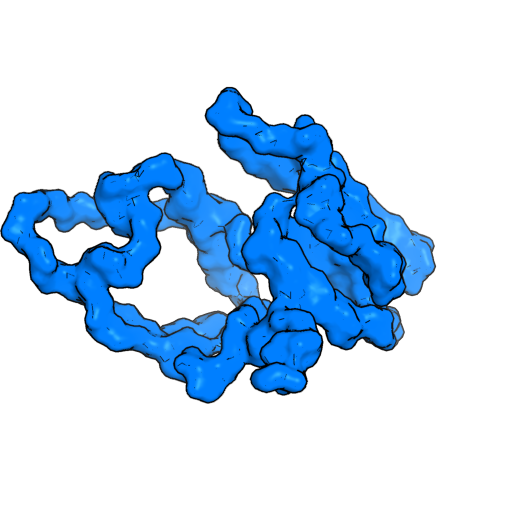A CA 1
ATOM 1567 C C . GLY A 1 199 ? -6.789 -9.976 -8.938 1.00 90.75 199 GLY A C 1
ATOM 1568 O O . GLY A 1 199 ? -7.171 -11.122 -8.710 1.00 90.75 199 GLY A O 1
ATOM 1569 N N . PRO A 1 200 ? -7.180 -9.303 -10.037 1.00 91.25 200 PRO A N 1
ATOM 1570 C CA . PRO A 1 200 ? -6.847 -7.915 -10.355 1.00 91.25 200 PRO A CA 1
ATOM 1571 C C . PRO A 1 200 ? -7.672 -6.930 -9.508 1.00 91.25 200 PRO A C 1
ATOM 1573 O O . PRO A 1 200 ? -8.901 -6.929 -9.552 1.00 91.25 200 PRO A O 1
ATOM 1576 N N . LEU A 1 201 ? -7.003 -6.037 -8.769 1.00 89.75 201 LEU A N 1
ATOM 1577 C CA . LEU A 1 201 ? -7.629 -4.985 -7.953 1.00 89.75 201 LEU A CA 1
ATOM 1578 C C . LEU A 1 201 ? -8.123 -3.816 -8.826 1.00 89.75 201 LEU A C 1
ATOM 1580 O O . LEU A 1 201 ? -7.694 -2.669 -8.678 1.00 89.75 201 LEU A O 1
ATOM 1584 N N . ILE A 1 202 ? -9.032 -4.114 -9.754 1.00 85.56 202 ILE A N 1
ATOM 1585 C CA . ILE A 1 202 ? -9.678 -3.154 -10.654 1.00 85.56 202 ILE A CA 1
ATOM 1586 C C . ILE A 1 202 ? -11.152 -2.943 -10.269 1.00 85.56 202 ILE A C 1
ATOM 1588 O O . ILE A 1 202 ? -11.789 -3.848 -9.729 1.00 85.56 202 ILE A O 1
ATOM 1592 N N . PRO A 1 203 ? -11.738 -1.755 -10.520 1.00 82.94 203 PRO A N 1
ATOM 1593 C CA . PRO A 1 203 ? -13.165 -1.540 -10.296 1.00 82.94 203 PRO A CA 1
ATOM 1594 C C . PRO A 1 203 ? -14.023 -2.517 -11.114 1.00 82.94 203 PRO A C 1
ATOM 1596 O O . PRO A 1 203 ? -13.796 -2.692 -12.308 1.00 82.94 203 PRO A O 1
ATOM 1599 N N . SER A 1 204 ? -15.067 -3.086 -10.506 1.00 77.25 204 SER A N 1
ATOM 1600 C CA . SER A 1 204 ? -15.943 -4.089 -11.141 1.00 77.25 204 SER A CA 1
ATOM 1601 C C . SER A 1 204 ? -16.666 -3.610 -12.409 1.00 77.25 204 SER A C 1
ATOM 1603 O O . SER A 1 204 ? -17.119 -4.429 -13.202 1.00 77.25 204 SER A O 1
ATOM 1605 N N . SER A 1 205 ? -16.718 -2.298 -12.659 1.00 80.19 205 SER A N 1
ATOM 1606 C CA . SER A 1 205 ? -17.165 -1.721 -13.933 1.00 80.19 205 SER A CA 1
ATOM 1607 C C . SER A 1 205 ? -16.312 -2.130 -15.143 1.00 80.19 205 SER A C 1
ATOM 1609 O O . SER A 1 205 ? -16.788 -1.999 -16.263 1.00 80.19 205 SER A O 1
ATOM 1611 N N . PHE A 1 206 ? -15.082 -2.609 -14.930 1.00 77.38 206 PHE A N 1
ATOM 1612 C CA . PHE A 1 206 ? -14.170 -3.107 -15.971 1.00 77.38 206 PHE A CA 1
ATOM 1613 C C . PHE A 1 206 ? -14.176 -4.643 -16.113 1.00 77.38 206 PHE A C 1
ATOM 1615 O O . PHE A 1 206 ? -13.370 -5.183 -16.860 1.00 77.38 206 PHE A O 1
ATOM 1622 N N . LEU A 1 207 ? -15.047 -5.351 -15.381 1.00 69.81 207 LEU A N 1
ATOM 1623 C CA . LEU A 1 207 ? -15.201 -6.815 -15.454 1.00 69.81 207 LEU A CA 1
ATOM 1624 C C . LEU A 1 207 ? -16.481 -7.254 -16.192 1.00 69.81 207 LEU A C 1
ATOM 1626 O O . LEU A 1 207 ? -16.687 -8.444 -16.403 1.00 69.81 207 LEU A O 1
ATOM 1630 N N . ASN A 1 208 ? -17.336 -6.299 -16.573 1.00 61.34 208 ASN A N 1
ATOM 1631 C CA . ASN A 1 208 ? -18.655 -6.526 -17.179 1.00 61.34 208 ASN A CA 1
ATOM 1632 C C . ASN A 1 208 ? -18.736 -5.973 -18.621 1.00 61.34 208 ASN A C 1
ATOM 1634 O O . ASN A 1 208 ? -19.800 -5.512 -19.039 1.00 61.34 208 ASN A O 1
ATOM 1638 N N . SER A 1 209 ? -17.606 -5.938 -19.334 1.00 51.09 209 SER A N 1
ATOM 1639 C CA . SER A 1 209 ? -17.428 -5.320 -20.660 1.00 51.09 209 SER A CA 1
ATOM 1640 C C . SER A 1 209 ? -16.871 -6.308 -21.676 1.00 51.09 209 SER A C 1
ATOM 1642 O O . SER A 1 209 ? -15.794 -6.860 -21.355 1.00 51.09 209 SER A O 1
#

Foldseek 3Di:
DAQAAEEEAEDLDPVGVLLSLLVQVVCLVRHYEYEDELLSQVVDPDRSVVVVHHYHYWHLVQNVHDDPPDDPVVSLVSNVVRVVVSVVVCQVVCVVVSNHHPYYDYDPQFFFDDDDDPPPDPDDQADWDDAFQDDIGGPVNDPPCVDPNHPPPCRVTRHPVSVVVLVVDQADEAEDCAACVVRVRVCPRDVRYNYDHPDVSHPCVVVPD

Sequence (209 aa):
PPSPHFLLVASPAQGHINPTLQFAKHLIRIGVTFINCISARSRMTKVPTAQGLPFLPFSDGYDDGFQLRDDIDHYLSELRRRGKEAISEFLTSSENEGKPVTCIVYSLFNHWATEVEPQAEETNPKRSIKLPGLPLLATRDLPSFVTALNVYRWGPSLIQEQMDILADESNPKILVNTFDALEQEALNAIENFNMIGIGPLIPSSFLNS

Organism: Gossypium gossypioides (NCBI:txid34282)

pLDDT: mean 79.72, std 15.21, range [32.16, 95.38]